Protein AF-A0A1D8GB92-F1 (afdb_monomer_lite)

Secondary structure (DSSP, 8-state):
----PPPPTHHHHHHHHHHHHHHHHHHHHHHHHHHHHHHHHHHHHHHHHHHHHHHHHHHHHHHHHHHHHHHHHHHHS-GGG--TTTHHHHHHHHHHHHHHHHHHT-----S--TT-SS--EEEEEEEE---STTSPEEEEEEEEEEETTEEEEEEEEEEEPPPS-GGGGGGS-GGGGEEEEEEP--

Structure (mmCIF, N/CA/C/O backbone):
data_AF-A0A1D8GB92-F1
#
_entry.id   AF-A0A1D8GB92-F1
#
loop_
_atom_site.group_PDB
_atom_site.id
_atom_site.type_symbol
_atom_site.label_atom_id
_atom_site.label_alt_id
_atom_site.label_comp_id
_atom_site.label_asym_id
_atom_site.label_entity_id
_atom_site.label_seq_id
_atom_site.pdbx_PDB_ins_code
_atom_site.Cartn_x
_atom_site.Cartn_y
_atom_site.Cartn_z
_atom_site.occupancy
_atom_site.B_iso_or_equiv
_atom_site.auth_seq_id
_atom_site.auth_comp_id
_atom_site.auth_asym_id
_atom_site.auth_atom_id
_atom_site.pdbx_PDB_model_num
ATOM 1 N N . MET A 1 1 ? -52.010 -6.946 82.599 1.00 50.84 1 MET A N 1
ATOM 2 C CA . MET A 1 1 ? -51.019 -7.493 81.643 1.00 50.84 1 MET A CA 1
ATOM 3 C C . MET A 1 1 ? -51.090 -6.674 80.361 1.00 50.84 1 MET A C 1
ATOM 5 O O . MET A 1 1 ? -52.147 -6.652 79.749 1.00 50.84 1 MET A O 1
ATOM 9 N N . LYS A 1 2 ? -50.033 -5.933 79.994 1.00 45.97 2 LYS A N 1
ATOM 10 C CA . LYS A 1 2 ? -49.986 -5.210 78.708 1.00 45.97 2 LYS A CA 1
ATOM 11 C C . LYS A 1 2 ? -49.603 -6.192 77.590 1.00 45.97 2 LYS A C 1
ATOM 13 O O . LYS A 1 2 ? -48.649 -6.945 77.794 1.00 45.97 2 LYS A O 1
ATOM 18 N N . PRO A 1 3 ? -50.296 -6.198 76.439 1.00 59.41 3 PRO A N 1
ATOM 19 C CA . PRO A 1 3 ? -49.904 -7.032 75.311 1.00 59.41 3 PRO A CA 1
ATOM 20 C C . PRO A 1 3 ? -48.572 -6.529 74.735 1.00 59.41 3 PRO A C 1
ATOM 22 O O . PRO A 1 3 ? -48.410 -5.337 74.475 1.00 59.41 3 PRO A O 1
ATOM 25 N N . LYS A 1 4 ? -47.603 -7.436 74.561 1.00 58.47 4 LYS A N 1
ATOM 26 C CA . LYS A 1 4 ? -46.370 -7.169 73.808 1.00 58.47 4 LYS A CA 1
ATOM 27 C C . LYS A 1 4 ? -46.736 -7.088 72.324 1.00 58.47 4 LYS A C 1
ATOM 29 O O . LYS A 1 4 ? -47.137 -8.096 71.749 1.00 58.47 4 LYS A O 1
ATOM 34 N N . SER A 1 5 ? -46.614 -5.915 71.707 1.00 59.50 5 SER A N 1
ATOM 35 C CA . SER A 1 5 ? -46.697 -5.785 70.251 1.00 59.50 5 SER A CA 1
ATOM 36 C C . SER A 1 5 ? -45.419 -6.350 69.627 1.00 59.50 5 SER A C 1
ATOM 38 O O . SER A 1 5 ? -44.316 -5.886 69.912 1.00 59.50 5 SER A O 1
ATOM 40 N N . HIS A 1 6 ? -45.550 -7.383 68.794 1.00 60.50 6 HIS A N 1
ATOM 41 C CA . HIS A 1 6 ? -44.442 -7.850 67.964 1.00 60.50 6 HIS A CA 1
ATOM 42 C C . HIS A 1 6 ? -44.191 -6.819 66.850 1.00 60.50 6 HIS A C 1
ATOM 44 O O . HIS A 1 6 ? -45.142 -6.459 66.153 1.00 60.50 6 HIS A O 1
ATOM 50 N N . PRO A 1 7 ? -42.957 -6.317 66.669 1.00 58.56 7 PRO A N 1
ATOM 51 C CA . PRO A 1 7 ? -42.655 -5.397 65.579 1.00 58.56 7 PRO A CA 1
ATOM 52 C C . PRO A 1 7 ? -42.834 -6.112 64.231 1.00 58.56 7 PRO A C 1
ATOM 54 O O . PRO A 1 7 ? -42.358 -7.229 64.036 1.00 58.56 7 PRO A O 1
ATOM 57 N N . SER A 1 8 ? -43.559 -5.486 63.303 1.00 63.69 8 SER A N 1
ATOM 58 C CA . SER A 1 8 ? -43.816 -6.028 61.967 1.00 63.69 8 SER A CA 1
ATOM 59 C C . SER A 1 8 ? -42.557 -5.955 61.093 1.00 63.69 8 SER A C 1
ATOM 61 O O . SER A 1 8 ? -42.079 -4.864 60.786 1.00 63.69 8 SER A O 1
ATOM 63 N N . ASN A 1 9 ? -42.058 -7.099 60.617 1.00 64.50 9 ASN A N 1
ATOM 64 C CA . ASN A 1 9 ? -40.837 -7.210 59.796 1.00 64.50 9 ASN A CA 1
ATOM 65 C C . ASN A 1 9 ? -40.975 -6.701 58.341 1.00 64.50 9 ASN A C 1
ATOM 67 O O . ASN A 1 9 ? -40.033 -6.806 57.556 1.00 64.50 9 ASN A O 1
ATOM 71 N N . GLN A 1 10 ? -42.127 -6.140 57.959 1.00 65.75 10 GLN A N 1
ATOM 72 C CA . GLN A 1 10 ? -42.427 -5.722 56.581 1.00 65.75 10 GLN A CA 1
ATOM 73 C C . GLN A 1 10 ? -41.467 -4.641 56.045 1.00 65.75 10 GLN A C 1
ATOM 75 O O . GLN A 1 10 ? -41.104 -4.682 54.872 1.00 65.75 10 GLN A O 1
ATOM 80 N N . GLY A 1 11 ? -40.979 -3.727 56.894 1.00 70.44 11 GLY A N 1
ATOM 81 C CA . GLY A 1 11 ? -39.998 -2.706 56.488 1.00 70.44 11 GLY A CA 1
ATOM 82 C C . GLY A 1 11 ? -38.592 -3.259 56.216 1.00 70.44 11 GLY A C 1
ATOM 83 O O . GLY A 1 11 ? -37.868 -2.725 55.379 1.00 70.44 11 GLY A O 1
ATOM 84 N N . SER A 1 12 ? -38.215 -4.362 56.874 1.00 78.50 12 SER A N 1
ATOM 85 C CA . SER A 1 12 ? -36.903 -4.998 56.692 1.00 78.50 12 SER A CA 1
ATOM 86 C C . SER A 1 12 ? -36.807 -5.727 55.349 1.00 78.50 12 SER A C 1
ATOM 88 O O . SER A 1 12 ? -35.780 -5.639 54.680 1.00 78.50 12 SER A O 1
ATOM 90 N N . VAL A 1 13 ? -37.895 -6.365 54.903 1.00 85.81 13 VAL A N 1
ATOM 91 C CA . VAL A 1 13 ? -37.958 -7.023 53.587 1.00 85.81 13 VAL A CA 1
ATOM 92 C C . VAL A 1 13 ? -37.835 -6.000 52.454 1.00 85.81 13 VAL A C 1
ATOM 94 O O . VAL A 1 13 ? -37.072 -6.216 51.516 1.00 85.81 13 VAL A O 1
ATOM 97 N N . LEU A 1 14 ? -38.517 -4.853 52.569 1.00 86.81 14 LEU A N 1
ATOM 98 C CA . LEU A 1 14 ? -38.423 -3.767 51.587 1.00 86.81 14 LEU A CA 1
ATOM 99 C C . LEU A 1 14 ? -36.986 -3.226 51.465 1.00 86.81 14 LEU A C 1
ATOM 101 O O . LEU A 1 14 ? -36.491 -3.034 50.357 1.00 86.81 14 LEU A O 1
ATOM 105 N N . ALA A 1 15 ? -36.300 -3.023 52.594 1.00 89.31 15 ALA A N 1
ATOM 106 C CA . ALA A 1 15 ? -34.921 -2.534 52.609 1.00 89.31 15 ALA A CA 1
ATOM 107 C C . ALA A 1 15 ? -33.949 -3.504 51.916 1.00 89.31 15 ALA A C 1
ATOM 109 O O . ALA A 1 15 ? -33.101 -3.075 51.137 1.00 89.31 15 ALA A O 1
ATOM 110 N N . VAL A 1 16 ? -34.102 -4.813 52.144 1.00 91.38 16 VAL A N 1
ATOM 111 C CA . VAL A 1 16 ? -33.276 -5.841 51.491 1.00 91.38 16 VAL A CA 1
ATOM 112 C C . VAL A 1 16 ? -33.484 -5.831 49.976 1.00 91.38 16 VAL A C 1
ATOM 114 O O . VAL A 1 16 ? -32.507 -5.841 49.230 1.00 91.38 16 VAL A O 1
ATOM 117 N N . VAL A 1 17 ? -34.732 -5.737 49.507 1.00 93.38 17 VAL A N 1
ATOM 118 C CA . VAL A 1 17 ? -35.036 -5.658 48.068 1.00 93.38 17 VAL A CA 1
ATOM 119 C C . VAL A 1 17 ? -34.395 -4.425 47.431 1.00 93.38 17 VAL A C 1
ATOM 121 O O . VAL A 1 17 ? -33.793 -4.539 46.367 1.00 93.38 17 VAL A O 1
ATOM 124 N N . LEU A 1 18 ? -34.459 -3.265 48.091 1.00 92.75 18 LEU A N 1
ATOM 125 C CA . LEU A 1 18 ? -33.834 -2.035 47.595 1.00 92.75 18 LEU A CA 1
ATOM 126 C C . LEU A 1 18 ? -32.308 -2.150 47.505 1.00 92.75 18 LEU A C 1
ATOM 128 O O . LEU A 1 18 ? -31.723 -1.703 46.521 1.00 92.75 18 LEU A O 1
ATOM 132 N N . ILE A 1 19 ? -31.667 -2.790 48.487 1.00 94.31 19 ILE A N 1
ATOM 133 C CA . ILE A 1 19 ? -30.219 -3.039 48.466 1.00 94.31 19 ILE A CA 1
ATOM 134 C C . ILE A 1 19 ? -29.852 -3.961 47.299 1.00 94.31 19 ILE A C 1
ATOM 136 O O . ILE A 1 19 ? -28.944 -3.645 46.532 1.00 94.31 19 ILE A O 1
ATOM 140 N N . PHE A 1 20 ? -30.581 -5.064 47.109 1.00 95.19 20 PHE A N 1
ATOM 141 C CA . PHE A 1 20 ? -30.357 -5.955 45.967 1.00 95.19 20 PHE A CA 1
ATOM 142 C C . PHE A 1 20 ? -30.570 -5.244 44.633 1.00 95.19 20 PHE A C 1
ATOM 144 O O . PHE A 1 20 ? -29.779 -5.430 43.711 1.00 95.19 20 PHE A O 1
ATOM 151 N N . PHE A 1 21 ? -31.595 -4.399 44.532 1.00 95.25 21 PHE A N 1
ATOM 152 C CA . PHE A 1 21 ? -31.861 -3.632 43.322 1.00 95.25 21 PHE A CA 1
ATOM 153 C C . PHE A 1 21 ? -30.744 -2.625 43.029 1.00 95.25 21 PHE A C 1
ATOM 155 O O . PHE A 1 21 ? -30.332 -2.491 41.878 1.00 95.25 21 PHE A O 1
ATOM 162 N N . ALA A 1 22 ? -30.204 -1.963 44.055 1.00 94.25 22 ALA A N 1
ATOM 163 C CA . ALA A 1 22 ? -29.068 -1.055 43.915 1.00 94.25 22 ALA A CA 1
ATOM 164 C C . ALA A 1 22 ? -27.805 -1.788 43.432 1.00 94.25 22 ALA A C 1
ATOM 166 O O . ALA A 1 22 ? -27.121 -1.304 42.527 1.00 94.25 22 ALA A O 1
ATOM 167 N N . ILE A 1 23 ? -27.531 -2.978 43.979 1.00 95.31 23 ILE A N 1
ATOM 168 C CA . ILE A 1 23 ? -26.405 -3.829 43.561 1.00 95.31 23 ILE A CA 1
ATOM 169 C C . ILE A 1 23 ? -26.594 -4.302 42.112 1.00 95.31 23 ILE A C 1
ATOM 171 O O . ILE A 1 23 ? -25.686 -4.178 41.297 1.00 95.31 23 ILE A O 1
ATOM 175 N N . LEU A 1 24 ? -27.782 -4.799 41.759 1.00 95.81 24 LEU A N 1
ATOM 176 C CA . LEU A 1 24 ? -28.087 -5.246 40.395 1.00 95.81 24 LEU A CA 1
ATOM 177 C C . LEU A 1 24 ? -28.017 -4.097 39.386 1.00 95.81 24 LEU A C 1
ATOM 179 O O . LEU A 1 24 ? -27.504 -4.285 38.288 1.00 95.81 24 LEU A O 1
ATOM 183 N N . SER A 1 25 ? -28.487 -2.905 39.759 1.00 95.38 25 SER A N 1
ATOM 184 C CA . SER A 1 25 ? -28.452 -1.723 38.892 1.00 95.38 25 SER A CA 1
ATOM 185 C C . SER A 1 25 ? -27.023 -1.255 38.627 1.00 95.38 25 SER A C 1
ATOM 187 O O . SER A 1 25 ? -26.671 -0.979 37.484 1.00 95.38 25 SER A O 1
ATOM 189 N N . THR A 1 26 ? -26.178 -1.209 39.662 1.00 94.94 26 THR A N 1
ATOM 190 C CA . THR A 1 26 ? -24.758 -0.848 39.502 1.00 94.94 26 THR A CA 1
ATOM 191 C C . THR A 1 26 ? -23.993 -1.898 38.702 1.00 94.94 26 THR A C 1
ATOM 193 O O . THR A 1 26 ? -23.206 -1.540 37.828 1.00 94.94 26 THR A O 1
ATOM 196 N N . LEU A 1 27 ? -24.270 -3.186 38.921 1.00 95.19 27 LEU A N 1
ATOM 197 C CA . LEU A 1 27 ? -23.657 -4.267 38.148 1.00 95.19 27 LEU A CA 1
ATOM 198 C C . LEU A 1 27 ? -24.115 -4.258 36.680 1.00 95.19 27 LEU A C 1
ATOM 200 O O . LEU A 1 27 ? -23.300 -4.437 35.776 1.00 95.19 27 LEU A O 1
ATOM 204 N N . GLY A 1 28 ? -25.401 -3.999 36.432 1.00 96.00 28 GLY A N 1
ATOM 205 C CA . GLY A 1 28 ? -25.956 -3.851 35.089 1.00 96.00 28 GLY A CA 1
ATOM 206 C C . GLY A 1 28 ? -25.339 -2.675 34.334 1.00 96.00 28 GLY A C 1
ATOM 207 O O . GLY A 1 28 ? -24.942 -2.834 33.181 1.00 96.00 28 GLY A O 1
ATOM 208 N N . ALA A 1 29 ? -25.183 -1.526 34.997 1.00 95.25 29 ALA A N 1
ATOM 209 C CA . ALA A 1 29 ? -24.499 -0.367 34.428 1.00 95.25 29 ALA A CA 1
ATOM 210 C C . ALA A 1 29 ? -23.033 -0.683 34.088 1.00 95.25 29 ALA A C 1
ATOM 212 O O . ALA A 1 29 ? -22.602 -0.433 32.967 1.00 95.25 29 ALA A O 1
ATOM 213 N N . ALA A 1 30 ? -22.298 -1.333 34.997 1.00 95.25 30 ALA A N 1
ATOM 214 C CA . ALA A 1 30 ? -20.905 -1.712 34.759 1.00 95.25 30 ALA A CA 1
ATOM 215 C C . ALA A 1 30 ? -20.739 -2.672 33.563 1.00 95.25 30 ALA A C 1
ATOM 217 O O . ALA A 1 30 ? -19.799 -2.538 32.777 1.00 95.25 30 ALA A O 1
ATOM 218 N N . LEU A 1 31 ? -21.658 -3.630 33.391 1.00 96.25 31 LEU A N 1
ATOM 219 C CA . LEU A 1 31 ? -21.652 -4.542 32.242 1.00 96.25 31 LEU A CA 1
ATOM 220 C C . LEU A 1 31 ? -21.957 -3.819 30.925 1.00 96.25 31 LEU A C 1
ATOM 222 O O . LEU A 1 31 ? -21.314 -4.099 29.909 1.00 96.25 31 LEU A O 1
ATOM 226 N N . LEU A 1 32 ? -22.910 -2.884 30.933 1.00 95.38 32 LEU A N 1
ATOM 227 C CA . LEU A 1 32 ? -23.218 -2.054 29.768 1.00 95.38 32 LEU A CA 1
ATOM 228 C C . LEU A 1 32 ? -22.022 -1.179 29.382 1.00 95.38 32 LEU A C 1
ATOM 230 O O . LEU A 1 32 ? -21.657 -1.136 28.205 1.00 95.38 32 LEU A O 1
ATOM 234 N N . ASP A 1 33 ? -21.363 -0.561 30.361 1.00 94.50 33 ASP A N 1
ATOM 235 C CA . ASP A 1 33 ? -20.168 0.252 30.137 1.00 94.50 33 ASP A CA 1
ATOM 236 C C . ASP A 1 33 ? -19.049 -0.578 29.499 1.00 94.50 33 ASP A C 1
ATOM 238 O O . ASP A 1 33 ? -18.543 -0.215 28.435 1.00 94.50 33 ASP A O 1
ATOM 242 N N . LEU A 1 34 ? -18.728 -1.748 30.061 1.00 93.94 34 LEU A N 1
ATOM 243 C CA . LEU A 1 34 ? -17.740 -2.669 29.484 1.00 93.94 34 LEU A CA 1
ATOM 244 C C . LEU A 1 34 ? -18.100 -3.090 28.055 1.00 93.94 34 LEU A C 1
ATOM 246 O O . LEU A 1 34 ? -17.235 -3.116 27.175 1.00 93.94 34 LEU A O 1
ATOM 250 N N . SER A 1 35 ? -19.376 -3.388 27.803 1.00 94.44 35 SER A N 1
ATOM 251 C CA . SER A 1 35 ? -19.857 -3.752 26.469 1.00 94.44 35 SER A CA 1
ATOM 252 C C . SER A 1 35 ? -19.669 -2.608 25.469 1.00 94.44 35 SER A C 1
ATOM 254 O O . SER A 1 35 ? -19.189 -2.830 24.355 1.00 94.44 35 SER A O 1
ATOM 256 N N . THR A 1 36 ? -19.995 -1.373 25.859 1.00 94.75 36 THR A N 1
ATOM 257 C CA . THR A 1 36 ? -19.851 -0.201 24.981 1.00 94.75 36 THR A CA 1
ATOM 258 C C . THR A 1 36 ? -18.385 0.125 24.696 1.00 94.75 36 THR A C 1
ATOM 260 O O . THR A 1 36 ? -18.046 0.445 23.556 1.00 94.75 36 THR A O 1
ATOM 263 N N . ILE A 1 37 ? -17.501 -0.012 25.689 1.00 94.62 37 ILE A N 1
ATOM 264 C CA . ILE A 1 37 ? -16.053 0.169 25.523 1.00 94.62 37 ILE A CA 1
ATOM 265 C C . ILE A 1 37 ? -15.504 -0.875 24.550 1.00 94.62 37 ILE A C 1
ATOM 267 O O . ILE A 1 37 ? -14.822 -0.517 23.590 1.00 94.62 37 ILE A O 1
ATOM 271 N N . ASN A 1 38 ? -15.845 -2.151 24.744 1.00 93.75 38 ASN A N 1
ATOM 272 C CA . ASN A 1 38 ? -15.405 -3.231 23.864 1.00 93.75 38 ASN A CA 1
ATOM 273 C C . ASN A 1 38 ? -15.891 -3.021 22.420 1.00 93.75 38 ASN A C 1
ATOM 275 O O . ASN A 1 38 ? -15.130 -3.189 21.469 1.00 93.75 38 ASN A O 1
ATOM 279 N N . TYR A 1 39 ? -17.146 -2.599 22.246 1.00 94.50 39 TYR A N 1
ATOM 280 C CA . TYR A 1 39 ? -17.688 -2.260 20.932 1.00 94.50 39 TYR A CA 1
ATOM 281 C C . TYR A 1 39 ? -16.904 -1.120 20.263 1.00 94.50 39 TYR A C 1
ATOM 283 O O . TYR A 1 39 ? -16.470 -1.260 19.119 1.00 94.50 39 TYR A O 1
ATOM 291 N N . LYS A 1 40 ? -16.651 -0.022 20.987 1.00 89.88 40 LYS A N 1
ATOM 292 C CA . LYS A 1 40 ? -15.861 1.111 20.479 1.00 89.88 40 LYS A CA 1
ATOM 293 C C . LYS A 1 40 ? -14.437 0.696 20.105 1.00 89.88 40 LYS A C 1
ATOM 295 O O . LYS A 1 40 ? -13.958 1.086 19.046 1.00 89.88 40 LYS A O 1
ATOM 300 N N . MET A 1 41 ? -13.779 -0.126 20.924 1.00 89.56 41 MET A N 1
ATOM 301 C CA . MET A 1 41 ? -12.437 -0.640 20.626 1.00 89.56 41 MET A CA 1
ATOM 302 C C . MET A 1 41 ? -12.413 -1.483 19.347 1.00 89.56 41 MET A C 1
ATOM 304 O O . MET A 1 41 ? -11.523 -1.309 18.514 1.00 89.56 41 MET A O 1
ATOM 308 N N . LYS A 1 42 ? -13.406 -2.358 19.149 1.00 91.75 42 LYS A N 1
ATOM 309 C CA . LYS A 1 42 ? -13.531 -3.141 17.910 1.00 91.75 42 LYS A CA 1
ATOM 310 C C . LYS A 1 42 ? -13.707 -2.247 16.688 1.00 91.75 42 LYS A C 1
ATOM 312 O O . LYS A 1 42 ? -13.061 -2.488 15.674 1.00 91.75 42 LYS A O 1
ATOM 317 N N . LEU A 1 43 ? -14.532 -1.211 16.801 1.00 89.44 43 LEU A N 1
ATOM 318 C CA . LEU A 1 43 ? -14.788 -0.265 15.718 1.00 89.44 43 LEU A CA 1
ATOM 319 C C . LEU A 1 43 ? -13.524 0.528 15.342 1.00 89.44 43 LEU A C 1
ATOM 321 O O . LEU A 1 43 ? -13.164 0.588 14.170 1.00 89.44 43 LEU A O 1
ATOM 325 N N . VAL A 1 44 ? -12.777 1.034 16.329 1.00 86.62 44 VAL A N 1
ATOM 326 C CA . VAL A 1 44 ? -11.480 1.700 16.095 1.00 86.62 44 VAL A CA 1
ATOM 327 C C . VAL A 1 44 ? -10.469 0.753 15.440 1.00 86.62 44 VAL A C 1
ATOM 329 O O . VAL A 1 44 ? -9.761 1.153 14.515 1.00 86.62 44 VAL A O 1
ATOM 332 N N . SER A 1 45 ? -10.420 -0.509 15.878 1.00 86.50 45 SER A N 1
ATOM 333 C CA . SER A 1 45 ? -9.553 -1.526 15.272 1.00 86.50 45 SER A CA 1
ATOM 334 C C . SER A 1 45 ? -9.933 -1.812 13.818 1.00 86.50 45 SER A C 1
ATOM 336 O O . SER A 1 45 ? -9.053 -1.920 12.966 1.00 86.50 45 SER A O 1
ATOM 338 N N . GLN A 1 46 ? -11.229 -1.896 13.508 1.00 88.06 46 GLN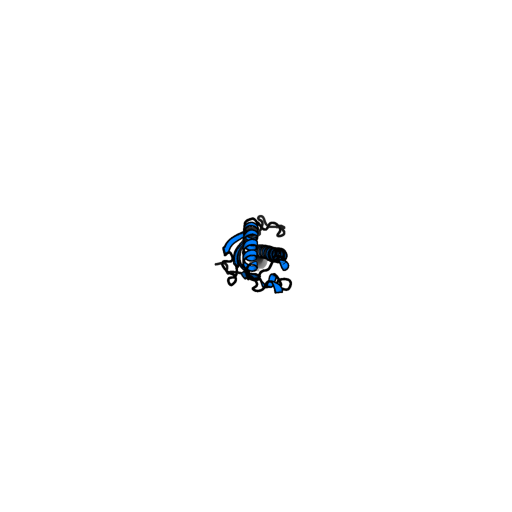 A N 1
ATOM 339 C CA . GLN A 1 46 ? -11.700 -2.042 12.131 1.00 88.06 46 GLN A CA 1
ATOM 340 C C . GLN A 1 46 ? -11.306 -0.837 11.274 1.00 88.06 46 GLN A C 1
ATOM 342 O O . GLN A 1 46 ? -10.816 -1.025 10.166 1.00 88.06 46 GLN A O 1
ATOM 347 N N . HIS A 1 47 ? -11.455 0.387 11.785 1.00 86.81 47 HIS A N 1
ATOM 348 C CA . HIS A 1 47 ? -11.051 1.592 11.058 1.00 86.81 47 HIS A CA 1
ATOM 349 C C . HIS A 1 47 ? -9.549 1.627 10.753 1.00 86.81 47 HIS A C 1
ATOM 351 O O . HIS A 1 47 ? -9.180 1.934 9.624 1.00 86.81 47 HIS A O 1
ATOM 357 N N . HIS A 1 48 ? -8.697 1.226 11.702 1.00 85.12 48 HIS A N 1
ATOM 358 C CA . HIS A 1 48 ? -7.257 1.068 11.454 1.00 85.12 48 HIS A CA 1
ATOM 359 C C . HIS A 1 48 ? -6.963 0.057 10.348 1.00 85.12 48 HIS A C 1
ATOM 361 O O . HIS A 1 48 ? -6.163 0.341 9.465 1.00 85.12 48 HIS A O 1
ATOM 367 N N . LYS A 1 49 ? -7.628 -1.105 10.366 1.00 87.00 49 LYS A N 1
ATOM 368 C CA . LYS A 1 49 ? -7.453 -2.120 9.317 1.00 87.00 49 LYS A CA 1
ATOM 369 C C . LYS A 1 49 ? -7.865 -1.598 7.945 1.00 87.00 49 LYS A C 1
ATOM 371 O O . LYS A 1 49 ? -7.170 -1.846 6.974 1.00 87.00 49 LYS A O 1
ATOM 376 N N . HIS A 1 50 ? -8.970 -0.861 7.864 1.00 85.12 50 HIS A N 1
ATOM 377 C CA . HIS A 1 50 ? -9.402 -0.265 6.602 1.00 85.12 50 HIS A CA 1
ATOM 378 C C . HIS A 1 50 ? -8.413 0.780 6.084 1.00 85.12 50 HIS A C 1
ATOM 380 O O . HIS A 1 50 ? -8.055 0.718 4.914 1.00 85.12 50 HIS A O 1
ATOM 386 N N . ALA A 1 51 ? -7.934 1.691 6.938 1.00 82.50 51 ALA A N 1
ATOM 387 C CA . ALA A 1 51 ? -6.911 2.659 6.543 1.00 82.50 51 ALA A CA 1
ATOM 388 C C . ALA A 1 51 ? -5.618 1.959 6.081 1.00 82.50 51 ALA A C 1
ATOM 390 O O . ALA A 1 51 ? -5.068 2.320 5.047 1.00 82.50 51 ALA A O 1
ATOM 391 N N . PHE A 1 52 ? -5.190 0.906 6.788 1.00 86.19 52 PHE A N 1
ATOM 392 C CA . PHE A 1 52 ? -4.061 0.061 6.389 1.00 86.19 52 PHE A CA 1
ATOM 393 C C . PHE A 1 52 ? -4.260 -0.543 4.990 1.00 86.19 52 PHE A C 1
ATOM 395 O O . PHE A 1 52 ? -3.405 -0.359 4.129 1.00 86.19 52 PHE A O 1
ATOM 402 N N . TYR A 1 53 ? -5.397 -1.203 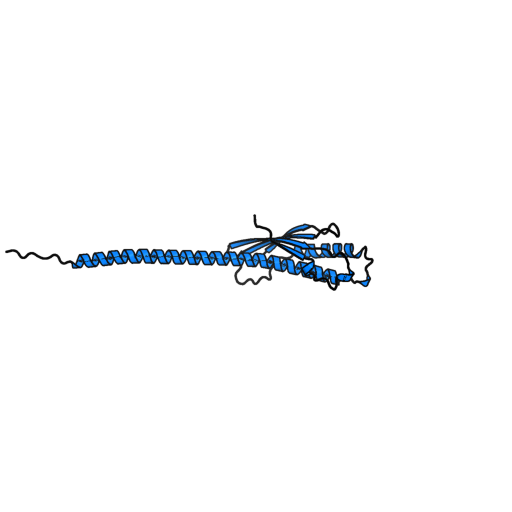4.738 1.00 86.19 53 TYR A N 1
ATOM 403 C CA . TYR A 1 53 ? -5.663 -1.839 3.443 1.00 86.19 53 TYR A CA 1
ATOM 404 C C . TYR A 1 53 ? -5.780 -0.831 2.302 1.00 86.19 53 TYR A C 1
ATOM 406 O O . TYR A 1 53 ? -5.364 -1.124 1.189 1.00 86.19 53 TYR A O 1
ATOM 414 N N . LEU A 1 54 ? -6.315 0.364 2.562 1.00 84.00 54 LEU A N 1
ATOM 415 C CA . LEU A 1 54 ? -6.348 1.434 1.564 1.00 84.00 54 LEU A CA 1
ATOM 416 C C . LEU A 1 54 ? -4.940 1.927 1.219 1.00 84.00 54 LEU A C 1
ATOM 418 O O . LEU A 1 54 ? -4.644 2.143 0.046 1.00 84.00 54 LEU A O 1
ATOM 422 N N . ALA A 1 55 ? -4.073 2.088 2.222 1.00 83.81 55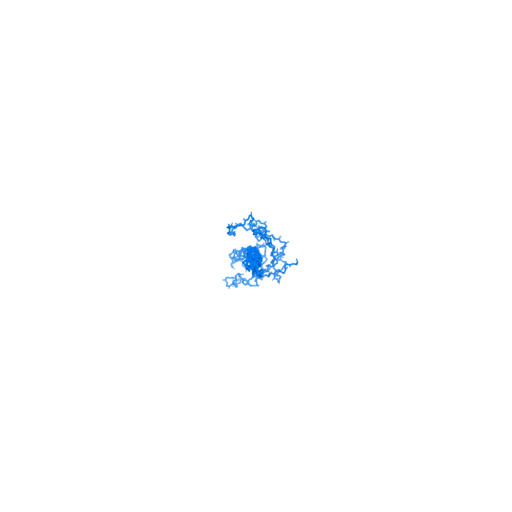 ALA A N 1
ATOM 423 C CA . ALA A 1 55 ? -2.693 2.498 1.994 1.00 83.81 55 ALA A CA 1
ATOM 424 C C . ALA A 1 55 ? -1.907 1.422 1.222 1.00 83.81 55 ALA A C 1
ATOM 426 O O . ALA A 1 55 ? -1.169 1.756 0.295 1.00 83.81 55 ALA A O 1
ATOM 427 N N . GLU A 1 56 ? -2.105 0.146 1.564 1.00 84.31 56 GLU A N 1
ATOM 428 C CA . GLU A 1 56 ? -1.504 -1.006 0.881 1.00 84.31 56 GLU A CA 1
ATOM 429 C C . GLU A 1 56 ? -1.980 -1.120 -0.571 1.00 84.31 56 GLU A C 1
ATOM 431 O O . GLU A 1 56 ? -1.151 -1.171 -1.476 1.00 84.31 56 GLU A O 1
ATOM 436 N N . ALA A 1 57 ? -3.291 -1.050 -0.808 1.00 85.25 57 ALA A N 1
ATOM 437 C CA . ALA A 1 57 ? -3.865 -1.139 -2.147 1.00 85.25 57 ALA A CA 1
ATOM 438 C C . ALA A 1 57 ? -3.355 -0.028 -3.078 1.00 85.25 57 ALA A C 1
ATOM 440 O O . ALA A 1 57 ? -3.135 -0.264 -4.261 1.00 85.25 57 ALA A O 1
ATOM 441 N N . ALA A 1 58 ? -3.106 1.175 -2.554 1.00 83.12 58 ALA A N 1
ATOM 442 C CA . ALA A 1 58 ? -2.550 2.260 -3.357 1.00 83.12 58 ALA A CA 1
ATOM 443 C C . ALA A 1 58 ? -1.091 1.990 -3.775 1.00 83.12 58 ALA A C 1
ATOM 445 O O . ALA A 1 58 ? -0.686 2.326 -4.887 1.00 83.12 58 ALA A O 1
ATOM 446 N N . ILE A 1 59 ? -0.305 1.330 -2.917 1.00 85.44 59 ILE A N 1
ATOM 447 C CA . ILE A 1 59 ? 1.041 0.859 -3.274 1.00 85.44 59 ILE A CA 1
ATOM 448 C C . ILE A 1 59 ? 0.963 -0.277 -4.303 1.00 85.44 59 ILE A C 1
ATOM 450 O O . ILE A 1 59 ? 1.764 -0.299 -5.237 1.00 85.44 59 ILE A O 1
ATOM 454 N N . GLU A 1 60 ? 0.016 -1.205 -4.158 1.00 86.62 60 GLU A N 1
ATOM 455 C CA . GLU A 1 60 ? -0.203 -2.283 -5.131 1.00 86.62 60 GLU A CA 1
ATOM 456 C C . GLU A 1 60 ? -0.613 -1.740 -6.507 1.00 86.62 60 GLU A C 1
ATOM 458 O O . GLU A 1 60 ? -0.118 -2.210 -7.530 1.00 86.62 60 GLU A O 1
ATOM 463 N N . GLU A 1 61 ? -1.459 -0.710 -6.552 1.00 82.94 61 GLU A N 1
ATOM 464 C CA . GLU A 1 61 ? -1.838 -0.043 -7.799 1.00 82.94 61 GLU A CA 1
ATOM 465 C C . GLU A 1 61 ? -0.625 0.646 -8.444 1.00 82.94 61 GLU A C 1
ATOM 467 O O . GLU A 1 61 ? -0.386 0.489 -9.642 1.00 82.94 61 GLU A O 1
ATOM 472 N N . ALA A 1 62 ? 0.209 1.323 -7.646 1.00 83.62 62 ALA A N 1
ATOM 473 C CA . ALA A 1 62 ? 1.470 1.890 -8.124 1.00 83.62 62 ALA A CA 1
ATOM 474 C C . ALA A 1 62 ? 2.406 0.828 -8.707 1.00 83.62 62 ALA A C 1
ATOM 476 O O . ALA A 1 62 ? 3.005 1.025 -9.767 1.00 83.62 62 ALA A O 1
ATOM 477 N N . TYR A 1 63 ? 2.506 -0.314 -8.032 1.00 85.94 63 TYR A N 1
ATOM 478 C CA . TYR A 1 63 ? 3.274 -1.458 -8.498 1.00 85.94 63 TYR A CA 1
ATOM 479 C C . TYR A 1 63 ? 2.733 -2.004 -9.828 1.00 85.94 63 TYR A C 1
ATOM 481 O O . TYR A 1 63 ? 3.515 -2.226 -10.752 1.00 85.94 63 TYR A O 1
ATOM 489 N N . ALA A 1 64 ? 1.414 -2.160 -9.964 1.00 85.69 64 ALA A N 1
ATOM 490 C CA . ALA A 1 64 ? 0.785 -2.634 -11.195 1.00 85.69 64 ALA A CA 1
ATOM 491 C C . ALA A 1 64 ? 1.043 -1.690 -12.381 1.00 85.69 64 ALA A C 1
ATOM 493 O O . ALA A 1 64 ? 1.310 -2.147 -13.493 1.00 85.69 64 ALA A O 1
ATOM 494 N N . LEU A 1 65 ? 1.024 -0.376 -12.148 1.00 84.81 65 LEU A N 1
ATOM 495 C CA . LEU A 1 65 ? 1.342 0.608 -13.183 1.00 84.81 65 LEU A CA 1
ATOM 496 C C . LEU A 1 65 ? 2.806 0.542 -13.622 1.00 84.81 65 LEU A C 1
ATOM 498 O O . LEU A 1 65 ? 3.084 0.576 -14.820 1.00 84.81 65 LEU A O 1
ATOM 502 N N . ILE A 1 66 ? 3.734 0.404 -12.672 1.00 85.12 66 ILE A N 1
ATOM 503 C CA . ILE A 1 66 ? 5.158 0.201 -12.972 1.00 85.12 66 ILE A CA 1
ATOM 504 C C . ILE A 1 66 ? 5.347 -1.076 -13.798 1.00 85.12 66 ILE A C 1
ATOM 506 O O . ILE A 1 66 ? 6.090 -1.068 -14.779 1.00 85.12 66 ILE A O 1
ATOM 510 N N . ALA A 1 67 ? 4.664 -2.161 -13.426 1.00 85.56 67 ALA A N 1
ATOM 511 C CA . ALA A 1 67 ? 4.739 -3.432 -14.138 1.00 85.56 67 ALA A CA 1
ATOM 512 C C . ALA A 1 67 ? 4.229 -3.328 -15.576 1.00 85.56 67 ALA A C 1
ATOM 514 O O . ALA A 1 67 ? 4.904 -3.781 -16.502 1.00 85.56 67 ALA A O 1
ATOM 515 N N . ASN A 1 68 ? 3.090 -2.664 -15.766 1.00 86.88 68 ASN A N 1
ATOM 516 C CA . ASN A 1 68 ? 2.539 -2.406 -17.088 1.00 86.88 68 ASN A CA 1
ATOM 517 C C . ASN A 1 68 ? 3.496 -1.558 -17.941 1.00 86.88 68 ASN A C 1
ATOM 519 O O . ASN A 1 68 ? 3.717 -1.872 -19.104 1.00 86.88 68 ASN A O 1
ATOM 523 N N . GLU A 1 69 ? 4.125 -0.524 -17.375 1.00 85.50 69 GLU A N 1
ATOM 524 C CA . GLU A 1 69 ? 5.062 0.319 -18.132 1.00 85.50 69 GLU A CA 1
ATOM 525 C C . GLU A 1 69 ? 6.343 -0.427 -18.539 1.00 85.50 69 GLU A C 1
ATOM 527 O O . GLU A 1 69 ? 6.904 -0.213 -19.617 1.00 85.50 69 GLU A O 1
ATOM 532 N N . ILE A 1 70 ? 6.808 -1.348 -17.696 1.00 83.56 70 ILE A N 1
ATOM 533 C CA . ILE A 1 70 ? 7.913 -2.248 -18.034 1.00 83.56 70 ILE A CA 1
ATOM 534 C C . ILE A 1 70 ? 7.522 -3.142 -19.214 1.00 83.56 70 ILE A C 1
ATOM 536 O O . ILE A 1 70 ? 8.281 -3.249 -20.180 1.00 83.56 70 ILE A O 1
ATOM 540 N N . GLU A 1 71 ? 6.333 -3.742 -19.171 1.00 82.69 71 GLU A N 1
ATOM 541 C CA . GLU A 1 71 ? 5.807 -4.594 -20.239 1.00 82.69 71 GLU A CA 1
ATOM 542 C C . GLU A 1 71 ? 5.633 -3.826 -21.562 1.00 82.69 71 GLU A C 1
ATOM 544 O O . GLU A 1 71 ? 6.091 -4.283 -22.615 1.00 82.69 71 GLU A O 1
ATOM 549 N N . THR A 1 72 ? 5.056 -2.622 -21.534 1.00 83.38 72 THR A N 1
ATOM 550 C CA . THR A 1 72 ? 4.893 -1.793 -22.740 1.00 83.38 72 THR A CA 1
ATOM 551 C C . THR A 1 72 ? 6.243 -1.392 -23.334 1.00 83.38 72 THR A C 1
ATOM 553 O O . THR A 1 72 ? 6.434 -1.484 -24.552 1.00 83.38 72 THR A O 1
ATOM 556 N N . THR A 1 73 ? 7.210 -1.010 -22.494 1.00 79.38 73 THR A N 1
ATOM 557 C CA . THR A 1 73 ? 8.567 -0.649 -22.931 1.00 79.38 73 THR A CA 1
ATOM 558 C C . THR A 1 73 ? 9.292 -1.850 -23.541 1.00 79.38 73 THR A C 1
ATOM 560 O O . THR A 1 73 ? 9.978 -1.704 -24.556 1.00 79.38 73 THR A O 1
ATOM 563 N N . LEU A 1 74 ? 9.110 -3.044 -22.969 1.00 76.88 74 LEU A N 1
ATOM 564 C CA . LEU A 1 74 ? 9.643 -4.303 -23.498 1.00 76.88 74 LEU A CA 1
ATOM 565 C C . LEU A 1 74 ? 9.108 -4.597 -24.904 1.00 76.88 74 LEU A C 1
ATOM 567 O O . LEU A 1 74 ? 9.886 -4.919 -25.801 1.00 76.88 74 LEU A O 1
ATOM 571 N N . HIS A 1 75 ? 7.802 -4.443 -25.120 1.00 76.00 75 HIS A N 1
ATOM 572 C CA . HIS A 1 75 ? 7.187 -4.674 -26.429 1.00 76.00 75 HIS A CA 1
ATOM 573 C C . HIS A 1 75 ? 7.526 -3.598 -27.470 1.00 76.00 75 HIS A C 1
ATOM 575 O O . HIS A 1 75 ? 7.548 -3.891 -28.666 1.00 76.00 75 HIS A O 1
ATOM 581 N N . ALA A 1 76 ? 7.816 -2.366 -27.043 1.00 73.62 76 ALA A N 1
ATOM 582 C CA . ALA A 1 76 ? 8.147 -1.254 -27.934 1.00 73.62 76 ALA A CA 1
ATOM 583 C C . ALA A 1 76 ? 9.566 -1.324 -28.535 1.00 73.62 76 ALA A C 1
ATOM 585 O O . ALA A 1 76 ? 9.881 -0.559 -29.451 1.00 73.62 76 ALA A O 1
ATOM 586 N N . ILE A 1 77 ? 10.443 -2.194 -28.025 1.00 68.19 77 ILE A N 1
ATOM 587 C CA . ILE A 1 77 ? 11.795 -2.407 -28.556 1.00 68.19 77 ILE A CA 1
ATOM 588 C C . ILE A 1 77 ? 11.775 -3.683 -29.403 1.00 68.19 77 ILE A C 1
ATOM 590 O O . ILE A 1 77 ? 11.858 -4.794 -28.887 1.00 68.19 77 ILE A O 1
ATOM 594 N N . SER A 1 78 ? 11.634 -3.535 -30.721 1.00 58.78 78 SER A N 1
ATOM 595 C CA . SER A 1 78 ? 11.612 -4.67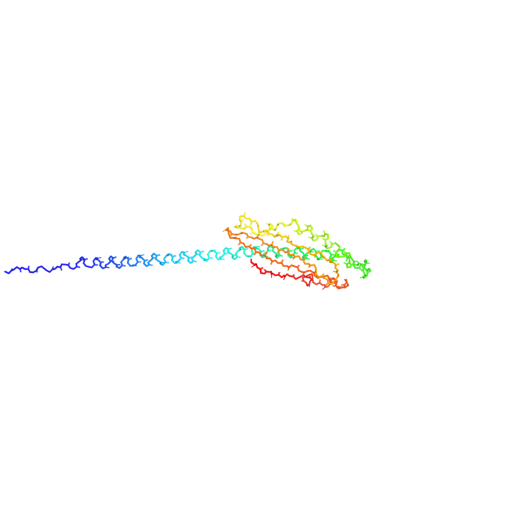0 -31.648 1.00 58.78 78 SER A CA 1
ATOM 596 C C . SER A 1 78 ? 12.945 -5.427 -31.658 1.00 58.78 78 SER A C 1
ATOM 598 O O . SER A 1 78 ? 14.015 -4.821 -31.739 1.00 58.78 78 SER A O 1
ATOM 600 N N . VAL A 1 79 ? 12.868 -6.763 -31.654 1.00 58.62 79 VAL A N 1
ATOM 601 C CA . VAL A 1 79 ? 14.006 -7.709 -31.663 1.00 58.62 79 VAL A CA 1
ATOM 602 C C . VAL A 1 79 ? 14.962 -7.482 -32.849 1.00 58.62 79 VAL A C 1
ATOM 604 O O . VAL A 1 79 ? 16.149 -7.795 -32.758 1.00 58.62 79 VAL A O 1
ATOM 607 N N . ASP A 1 80 ? 14.469 -6.872 -33.928 1.00 54.78 80 ASP A N 1
ATOM 608 C CA . ASP A 1 80 ? 15.188 -6.685 -35.191 1.00 54.78 80 ASP A CA 1
ATOM 609 C C . ASP A 1 80 ? 16.211 -5.526 -35.176 1.00 54.78 80 ASP A C 1
ATOM 611 O O . ASP A 1 80 ? 17.076 -5.460 -36.048 1.00 54.78 80 ASP A O 1
ATOM 615 N N . GLU A 1 81 ? 16.174 -4.637 -34.173 1.00 54.22 81 GLU A N 1
ATOM 616 C CA . GLU A 1 81 ? 17.073 -3.467 -34.057 1.00 54.22 81 GLU A CA 1
ATOM 617 C C . GLU A 1 81 ? 18.316 -3.711 -33.175 1.00 54.22 81 GLU A C 1
ATOM 619 O O . GLU A 1 81 ? 19.127 -2.812 -32.926 1.00 54.22 81 GLU A O 1
ATOM 624 N N . ILE A 1 82 ? 18.504 -4.936 -32.681 1.00 53.78 82 ILE A N 1
ATOM 625 C CA . ILE A 1 82 ? 19.411 -5.185 -31.562 1.00 53.78 82 ILE A CA 1
ATOM 626 C C . ILE A 1 82 ? 20.821 -5.561 -32.033 1.00 53.78 82 ILE A C 1
ATOM 628 O O . ILE A 1 82 ? 21.202 -6.728 -32.122 1.00 53.78 82 ILE A O 1
ATOM 632 N N . ASN A 1 83 ? 21.677 -4.547 -32.170 1.00 57.16 83 ASN A N 1
ATOM 633 C CA . ASN A 1 83 ? 23.068 -4.730 -31.764 1.00 57.16 83 ASN A CA 1
ATOM 634 C C . ASN A 1 83 ? 23.072 -4.931 -30.238 1.00 57.16 83 ASN A C 1
ATOM 636 O O . ASN A 1 83 ? 22.729 -4.021 -29.482 1.00 57.16 83 ASN A O 1
ATOM 640 N N . ASN A 1 84 ? 23.467 -6.125 -29.778 1.00 61.69 84 ASN A N 1
ATOM 641 C CA . ASN A 1 84 ? 23.406 -6.596 -28.378 1.00 61.69 84 ASN A CA 1
ATOM 642 C C . ASN A 1 84 ? 24.059 -5.642 -27.341 1.00 61.69 84 ASN A C 1
ATOM 644 O O . ASN A 1 84 ? 23.834 -5.756 -26.141 1.00 61.69 84 ASN A O 1
ATOM 648 N N . VAL A 1 85 ? 24.844 -4.666 -27.802 1.00 64.38 85 VAL A N 1
ATOM 649 C CA . VAL A 1 85 ? 25.540 -3.678 -26.969 1.00 64.38 85 VAL A CA 1
ATOM 650 C C . VAL A 1 85 ? 24.694 -2.425 -26.672 1.00 64.38 85 VAL A C 1
ATOM 652 O O . VAL A 1 85 ? 24.882 -1.824 -25.621 1.00 64.38 85 VAL A O 1
ATOM 655 N N . GLN A 1 86 ? 23.757 -2.020 -27.543 1.00 73.06 86 GLN A N 1
ATOM 656 C CA . GLN A 1 86 ? 23.054 -0.724 -27.418 1.00 73.06 86 GLN A CA 1
ATOM 657 C C . GLN A 1 86 ? 21.609 -0.818 -26.910 1.00 73.06 86 GLN A C 1
ATOM 659 O O . GLN A 1 86 ? 21.123 0.137 -26.303 1.00 73.06 86 GLN A O 1
ATOM 664 N N . TRP A 1 87 ? 20.942 -1.962 -27.080 1.00 73.94 87 TRP A N 1
ATOM 665 C CA . TRP A 1 87 ? 19.531 -2.117 -26.703 1.00 73.94 87 TRP A CA 1
ATOM 666 C C . TRP A 1 87 ? 19.271 -1.865 -25.210 1.00 73.94 87 TRP A C 1
ATOM 668 O O . TRP A 1 87 ? 18.280 -1.231 -24.866 1.00 73.94 87 TRP A O 1
ATOM 678 N N . LYS A 1 88 ? 20.177 -2.298 -24.315 1.00 73.44 88 LYS A N 1
ATOM 679 C CA . LYS A 1 88 ? 20.030 -2.087 -22.863 1.00 73.44 88 LYS A CA 1
ATOM 680 C C . LYS A 1 88 ? 20.005 -0.612 -22.515 1.00 73.44 88 LYS A C 1
ATOM 682 O O . LYS A 1 88 ? 19.201 -0.187 -21.696 1.00 73.44 88 LYS A O 1
ATOM 687 N N . GLN A 1 89 ? 20.885 0.160 -23.147 1.00 78.50 89 GLN A N 1
ATOM 688 C CA . GLN A 1 89 ? 20.971 1.591 -22.903 1.00 78.50 89 GLN A CA 1
ATOM 689 C C . GLN A 1 89 ? 19.708 2.297 -23.401 1.00 78.50 89 GLN A C 1
ATOM 691 O O . GLN A 1 89 ? 19.174 3.148 -22.702 1.00 78.50 89 GLN A O 1
ATOM 696 N N . GLN A 1 90 ? 19.196 1.904 -24.571 1.00 78.75 90 GLN A N 1
ATOM 697 C CA . GLN A 1 90 ? 17.943 2.435 -25.113 1.00 78.75 90 GLN A CA 1
ATOM 698 C C . GLN A 1 90 ? 16.731 2.070 -24.246 1.00 78.75 90 GLN A C 1
ATOM 700 O O . GLN A 1 90 ? 15.887 2.928 -24.003 1.00 78.75 90 GLN A O 1
ATOM 705 N N . TYR A 1 91 ? 16.668 0.831 -23.749 1.00 79.44 91 TYR A N 1
ATOM 706 C CA . TYR A 1 91 ? 15.634 0.376 -22.820 1.00 79.44 91 TYR A CA 1
ATOM 707 C C . TYR A 1 91 ? 15.649 1.187 -21.526 1.00 79.44 91 TYR A C 1
ATOM 709 O O . TYR A 1 91 ? 14.629 1.751 -21.145 1.00 79.44 91 TYR A O 1
ATOM 717 N N . ILE A 1 92 ? 16.823 1.323 -20.905 1.00 78.62 92 ILE A N 1
ATOM 718 C CA . ILE A 1 92 ? 17.008 2.120 -19.689 1.00 78.62 92 ILE A CA 1
ATOM 719 C C . ILE A 1 92 ? 16.580 3.578 -19.908 1.00 78.62 92 ILE A C 1
ATOM 721 O O . ILE A 1 92 ? 15.892 4.147 -19.062 1.00 78.62 92 ILE A O 1
ATOM 725 N N . THR A 1 93 ? 16.972 4.194 -21.027 1.00 82.62 93 THR A N 1
ATOM 726 C CA . THR A 1 93 ? 16.609 5.585 -21.328 1.00 82.62 93 THR A CA 1
ATOM 727 C C . THR A 1 93 ? 15.099 5.752 -21.488 1.00 82.62 93 THR A C 1
ATOM 729 O O . THR A 1 93 ? 14.532 6.606 -20.813 1.00 82.62 93 THR A O 1
ATOM 732 N N . LYS A 1 94 ? 14.441 4.914 -22.302 1.00 83.00 94 LYS A N 1
ATOM 733 C CA . LYS A 1 94 ? 12.982 4.974 -22.496 1.00 83.00 94 LYS A CA 1
ATOM 734 C C . LYS A 1 94 ? 12.225 4.751 -21.189 1.00 83.00 94 LYS A C 1
ATOM 736 O O . LYS A 1 94 ? 11.368 5.551 -20.831 1.00 83.00 94 LYS A O 1
ATOM 741 N N . LEU A 1 95 ? 12.614 3.723 -20.435 1.00 81.06 95 LEU A N 1
ATOM 742 C CA . LEU A 1 95 ? 11.968 3.385 -19.173 1.00 81.06 95 LEU A CA 1
ATOM 743 C C . LEU A 1 95 ? 12.091 4.527 -18.149 1.00 81.06 95 LEU A C 1
ATOM 745 O O . LEU A 1 95 ? 11.115 4.864 -17.486 1.00 81.06 95 LEU A O 1
ATOM 749 N N . ASN A 1 96 ? 13.257 5.178 -18.055 1.00 82.44 96 ASN A N 1
ATOM 750 C CA . ASN A 1 96 ? 13.439 6.356 -17.198 1.00 82.44 96 ASN A CA 1
ATOM 751 C C . ASN A 1 96 ? 12.567 7.547 -17.639 1.00 82.44 96 ASN A C 1
ATOM 753 O O . ASN A 1 96 ? 11.988 8.223 -16.788 1.00 82.44 96 ASN A O 1
ATOM 757 N N . GLU A 1 97 ? 12.484 7.816 -18.946 1.00 83.62 97 GLU A N 1
ATOM 758 C CA . GLU A 1 97 ? 11.670 8.909 -19.497 1.00 83.62 97 GLU A CA 1
ATOM 759 C C . GLU A 1 97 ? 10.168 8.691 -19.271 1.00 83.62 97 GLU A C 1
ATOM 761 O O . GLU A 1 97 ? 9.443 9.665 -19.073 1.00 83.62 97 GLU A O 1
ATOM 766 N N . GLN A 1 98 ? 9.705 7.437 -19.265 1.00 84.25 98 GLN A N 1
ATOM 767 C CA . GLN A 1 98 ? 8.289 7.091 -19.116 1.00 84.25 98 GLN A CA 1
ATOM 768 C C . GLN A 1 98 ? 7.849 6.922 -17.652 1.00 84.25 98 GLN A C 1
ATOM 770 O O . GLN A 1 98 ? 6.787 7.418 -17.273 1.00 84.25 98 GLN A O 1
ATOM 775 N N . LEU A 1 99 ? 8.666 6.290 -16.799 1.00 81.12 99 LEU A N 1
ATOM 776 C CA . LEU A 1 99 ? 8.307 6.042 -15.394 1.00 81.12 99 LEU A CA 1
ATOM 777 C C . LEU A 1 99 ? 8.214 7.327 -14.568 1.00 81.12 99 LEU A C 1
ATOM 779 O O . LEU A 1 99 ? 7.315 7.468 -13.740 1.00 81.12 99 LEU A O 1
ATOM 783 N N . LEU A 1 100 ? 9.136 8.271 -14.771 1.00 76.44 100 LEU A N 1
ATOM 784 C CA . LEU A 1 100 ? 9.190 9.491 -13.966 1.00 76.44 100 LEU A CA 1
ATOM 785 C C . LEU A 1 100 ? 7.898 10.335 -14.049 1.00 76.44 100 LEU A C 1
ATOM 787 O O . LEU A 1 100 ? 7.343 10.645 -12.992 1.00 76.44 100 LEU A O 1
ATOM 791 N N . PRO A 1 101 ? 7.373 10.695 -15.240 1.00 78.94 101 PRO A N 1
ATOM 792 C CA . PRO A 1 101 ? 6.126 11.454 -15.333 1.00 78.94 101 PRO A CA 1
ATOM 793 C C . PRO A 1 101 ? 4.905 10.647 -14.877 1.00 78.94 101 PRO A C 1
ATOM 795 O O . PRO A 1 101 ? 3.982 11.227 -14.303 1.00 78.94 101 PRO A O 1
ATOM 798 N N . LEU A 1 102 ? 4.905 9.326 -15.090 1.00 77.44 102 LEU A N 1
ATOM 799 C CA . LEU A 1 102 ? 3.819 8.442 -14.665 1.00 77.44 102 LEU A CA 1
ATOM 800 C C . LEU A 1 102 ? 3.676 8.435 -13.135 1.00 77.44 102 LEU A C 1
ATOM 802 O O . LEU A 1 102 ? 2.571 8.542 -12.611 1.00 77.44 102 LEU A O 1
ATOM 806 N N . LEU A 1 103 ? 4.798 8.401 -12.413 1.00 73.88 103 LEU A N 1
ATOM 807 C CA . LEU A 1 103 ? 4.810 8.401 -10.949 1.00 73.88 103 LEU A CA 1
ATOM 808 C C . LEU A 1 103 ? 4.592 9.791 -10.338 1.00 73.88 103 LEU A C 1
ATOM 810 O O . LEU A 1 103 ? 4.021 9.900 -9.256 1.00 73.88 103 LEU A O 1
ATOM 814 N N . GLN A 1 104 ? 5.028 10.862 -11.009 1.00 69.44 104 GLN A N 1
ATOM 815 C CA . GLN A 1 104 ? 4.882 12.234 -10.503 1.00 69.44 104 GLN A CA 1
ATOM 816 C C . GLN A 1 104 ? 3.460 12.795 -10.637 1.00 69.44 104 GLN A C 1
ATOM 818 O O . GLN A 1 104 ? 3.115 13.733 -9.920 1.00 69.44 104 GLN A O 1
ATOM 823 N N . ASN A 1 105 ? 2.639 12.250 -11.539 1.00 62.72 105 ASN A N 1
ATOM 824 C CA . ASN A 1 105 ? 1.323 12.804 -11.870 1.00 62.72 105 ASN A CA 1
ATOM 825 C C . ASN A 1 105 ? 0.144 11.915 -11.431 1.00 62.72 105 ASN A C 1
ATOM 827 O O . ASN A 1 105 ? -0.996 12.142 -11.844 1.00 62.72 105 ASN A O 1
ATOM 831 N N . HIS A 1 106 ? 0.391 10.887 -10.617 1.00 63.06 106 HIS A N 1
ATOM 832 C CA . HIS A 1 106 ? -0.653 9.968 -10.177 1.00 63.06 106 HIS A CA 1
ATOM 833 C C . HIS A 1 106 ? -1.041 10.156 -8.717 1.00 63.06 106 HIS A C 1
ATOM 835 O O . HIS A 1 106 ? -0.289 9.885 -7.788 1.00 63.06 106 HIS A O 1
ATOM 841 N N . THR A 1 107 ? -2.282 10.604 -8.538 1.00 55.94 107 THR A N 1
ATOM 842 C CA . THR A 1 107 ? -3.047 10.455 -7.303 1.00 55.94 107 THR A CA 1
ATOM 843 C C . THR A 1 10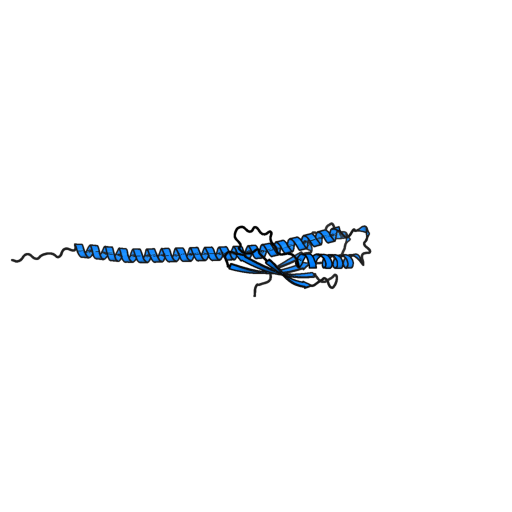7 ? -4.018 9.296 -7.529 1.00 55.94 107 THR A C 1
ATOM 845 O O . THR A 1 107 ? -4.823 9.345 -8.461 1.00 55.94 107 THR A O 1
ATOM 848 N N . TYR A 1 108 ? -3.924 8.239 -6.722 1.00 60.16 108 TYR A N 1
ATOM 849 C CA . TYR A 1 108 ? -4.711 7.011 -6.878 1.00 60.16 108 TYR A CA 1
ATOM 850 C C . TYR A 1 108 ? -6.167 7.265 -6.463 1.00 60.16 108 TYR A C 1
ATOM 852 O O . TYR A 1 108 ? -6.544 7.186 -5.298 1.00 60.16 108 TYR A O 1
ATOM 860 N N . THR A 1 109 ? -6.987 7.669 -7.435 1.00 52.28 109 THR A N 1
ATOM 861 C CA . THR A 1 109 ? -8.382 8.103 -7.225 1.00 52.28 109 THR A CA 1
ATOM 862 C C . THR A 1 109 ? -9.411 6.992 -7.448 1.00 52.28 109 THR A C 1
ATOM 864 O O . THR A 1 109 ? -10.595 7.207 -7.191 1.00 52.28 109 THR A O 1
ATOM 867 N N . HIS A 1 110 ? -8.981 5.808 -7.902 1.00 53.94 110 HIS A N 1
ATOM 868 C CA . HIS A 1 110 ? -9.864 4.708 -8.308 1.00 53.94 110 HIS A CA 1
ATOM 869 C C . HIS A 1 110 ? -10.113 3.640 -7.231 1.00 53.94 110 HIS A C 1
ATOM 871 O O . HIS A 1 110 ? -10.915 2.736 -7.456 1.00 53.94 110 HIS A O 1
ATOM 877 N N . LEU A 1 111 ? -9.503 3.754 -6.048 1.00 57.88 111 LEU A N 1
ATOM 878 C CA . LEU A 1 111 ? -9.784 2.859 -4.924 1.00 57.88 111 LEU A CA 1
ATOM 879 C C . LEU A 1 111 ? -11.163 3.184 -4.332 1.00 57.88 111 LEU A C 1
ATOM 881 O O . LEU A 1 111 ? -11.393 4.285 -3.832 1.00 57.88 111 LEU A O 1
ATOM 885 N N . ASP A 1 112 ? -12.084 2.223 -4.451 1.00 52.66 112 ASP A N 1
ATOM 886 C CA . ASP A 1 112 ? -13.524 2.388 -4.240 1.00 52.66 112 ASP A CA 1
ATOM 887 C C . ASP A 1 112 ? -13.860 3.175 -2.958 1.00 52.66 112 ASP A C 1
ATOM 889 O O . ASP A 1 112 ? -13.584 2.788 -1.820 1.00 52.66 112 ASP A O 1
ATOM 893 N N . THR A 1 113 ? -14.481 4.326 -3.186 1.00 53.34 113 THR A N 1
ATOM 894 C CA . THR A 1 113 ? -14.596 5.496 -2.305 1.00 53.34 113 THR A CA 1
ATOM 895 C C . THR A 1 113 ? -15.684 5.381 -1.244 1.00 53.34 113 THR A C 1
ATOM 897 O O . THR A 1 113 ? -16.143 6.396 -0.724 1.00 53.34 113 THR A O 1
ATOM 900 N N . VAL A 1 114 ? -16.133 4.175 -0.889 1.00 51.28 114 VAL A N 1
ATOM 901 C CA . VAL A 1 114 ? -17.467 4.029 -0.284 1.00 51.28 114 VAL A CA 1
ATOM 902 C C . VAL A 1 114 ? -17.616 4.803 1.042 1.00 51.28 114 VAL A C 1
ATOM 904 O O . VAL A 1 114 ? -18.727 5.214 1.353 1.00 51.28 114 VAL A O 1
ATOM 907 N N . HIS A 1 115 ? -16.539 5.090 1.796 1.00 55.38 115 HIS A N 1
ATOM 908 C CA . HIS A 1 115 ? -16.635 5.863 3.051 1.00 55.38 115 HIS A CA 1
ATOM 909 C C . HIS A 1 115 ? -15.406 6.727 3.429 1.00 55.38 115 HIS A C 1
ATOM 911 O O . HIS A 1 115 ? -15.265 7.092 4.599 1.00 55.38 115 HIS A O 1
ATOM 917 N N . SER A 1 116 ? -14.498 7.057 2.500 1.00 54.88 116 SER A N 1
ATOM 918 C CA . SER A 1 116 ? -13.354 7.930 2.828 1.00 54.88 116 SER A CA 1
ATOM 919 C C . SER A 1 116 ? -13.618 9.393 2.457 1.00 54.88 116 SER A C 1
ATOM 921 O O . SER A 1 116 ? -13.989 9.683 1.324 1.00 54.88 116 SER A O 1
ATOM 923 N N . GLU A 1 117 ? -13.387 10.325 3.392 1.00 57.97 117 GLU A N 1
ATOM 924 C CA . GLU A 1 117 ? -13.442 11.776 3.126 1.00 57.97 117 GLU A CA 1
ATOM 925 C C . GLU A 1 117 ? -12.301 12.240 2.196 1.00 57.97 117 GLU A C 1
ATOM 927 O O . GLU A 1 117 ? -12.415 13.290 1.564 1.00 57.97 117 GLU A O 1
ATOM 932 N N . THR A 1 118 ? -11.215 11.462 2.083 1.00 60.50 118 THR A N 1
ATOM 933 C CA . THR A 1 118 ? -10.053 11.772 1.235 1.00 60.50 118 THR A CA 1
ATOM 934 C C . THR A 1 118 ? -9.565 10.530 0.483 1.00 60.50 118 THR A C 1
ATOM 936 O O . THR A 1 118 ? -9.422 9.474 1.108 1.00 60.50 118 THR A O 1
ATOM 939 N N . PRO A 1 119 ? -9.261 10.617 -0.822 1.00 63.72 119 PRO A N 1
ATOM 940 C CA . PRO A 1 119 ? -8.690 9.486 -1.548 1.00 63.72 119 PRO A CA 1
ATOM 941 C C . PRO A 1 119 ? -7.336 9.078 -0.937 1.00 63.72 119 PRO A C 1
ATOM 943 O O . PRO A 1 119 ? -6.633 9.942 -0.402 1.00 63.72 119 PRO A O 1
ATOM 946 N N . PRO A 1 120 ? -6.967 7.787 -0.984 1.00 69.00 120 PRO A N 1
ATOM 947 C CA . PRO A 1 120 ? -5.616 7.365 -0.638 1.00 69.00 120 PRO A CA 1
ATOM 948 C C . PRO A 1 120 ? -4.613 8.058 -1.567 1.00 69.00 120 PRO A C 1
ATOM 950 O O . PRO A 1 120 ? -4.837 8.199 -2.770 1.00 69.00 120 PRO A O 1
ATOM 953 N N . MET A 1 121 ? -3.510 8.531 -0.998 1.00 72.25 121 MET A N 1
ATOM 954 C CA . MET A 1 121 ? -2.483 9.261 -1.728 1.00 72.25 121 MET A CA 1
ATOM 955 C C . MET A 1 121 ? -1.173 8.502 -1.630 1.00 72.25 121 MET A C 1
ATOM 957 O O . MET A 1 121 ? -0.681 8.261 -0.537 1.00 72.25 121 MET A O 1
ATOM 961 N N . VAL A 1 122 ? -0.574 8.191 -2.772 1.00 77.75 122 VAL A N 1
ATOM 962 C CA . VAL A 1 122 ? 0.813 7.732 -2.828 1.00 77.75 122 VAL A CA 1
ATOM 963 C C . VAL A 1 122 ? 1.676 8.902 -3.256 1.00 77.75 122 VAL A C 1
ATOM 965 O O . VAL A 1 122 ? 1.351 9.631 -4.189 1.00 77.75 122 VAL A O 1
ATOM 968 N N . THR A 1 123 ? 2.789 9.058 -2.567 1.00 76.94 123 THR A N 1
ATOM 969 C CA . THR A 1 123 ? 3.811 10.058 -2.801 1.00 76.94 123 THR A CA 1
ATOM 970 C C . THR A 1 123 ? 5.105 9.344 -3.159 1.00 76.94 123 THR A C 1
ATOM 972 O O . THR A 1 123 ? 5.577 8.460 -2.440 1.00 76.94 123 THR A O 1
ATOM 975 N N . LEU A 1 124 ? 5.702 9.740 -4.279 1.00 79.44 124 LEU A N 1
ATOM 976 C CA . LEU A 1 124 ? 7.055 9.335 -4.635 1.00 79.44 124 LEU A CA 1
ATOM 977 C C . LEU A 1 124 ? 8.049 10.067 -3.725 1.00 79.44 124 LEU A C 1
ATOM 979 O O . LEU A 1 124 ? 8.188 11.286 -3.814 1.00 79.44 124 LEU A O 1
ATOM 983 N N . LEU A 1 125 ? 8.754 9.325 -2.873 1.00 75.88 125 LEU A N 1
ATOM 984 C CA . LEU A 1 125 ? 9.769 9.886 -1.979 1.00 75.88 125 LEU A CA 1
ATOM 985 C C . LEU A 1 125 ? 11.133 9.989 -2.653 1.00 75.88 125 LEU A C 1
ATOM 987 O O . LEU A 1 125 ? 11.838 10.987 -2.499 1.00 75.88 125 LEU A O 1
ATOM 991 N N . SER A 1 126 ? 11.522 8.952 -3.393 1.00 81.50 126 SER A N 1
ATOM 992 C CA . SER A 1 126 ? 12.761 8.961 -4.160 1.00 81.50 126 SER A CA 1
ATOM 993 C C . SER A 1 126 ? 12.692 8.029 -5.361 1.00 81.50 126 SER A C 1
ATOM 995 O O . SER A 1 126 ? 12.010 7.005 -5.357 1.00 81.50 126 SER A O 1
ATOM 997 N N . PHE A 1 127 ? 13.432 8.406 -6.398 1.00 82.00 127 PHE A N 1
ATOM 998 C CA . PHE A 1 127 ? 13.616 7.621 -7.606 1.00 82.00 127 PHE A CA 1
ATOM 999 C C . PHE A 1 127 ? 15.113 7.546 -7.905 1.00 82.00 127 PHE A C 1
ATOM 1001 O O . PHE A 1 127 ? 15.745 8.552 -8.238 1.00 82.00 127 PHE A O 1
ATOM 1008 N N . GLU A 1 128 ? 15.691 6.359 -7.755 1.00 83.81 128 GLU A N 1
ATOM 1009 C CA . GLU A 1 128 ? 17.047 6.064 -8.201 1.00 83.81 128 GLU A CA 1
ATOM 1010 C C . GLU A 1 128 ? 16.973 5.532 -9.630 1.00 83.81 128 GLU A C 1
ATOM 1012 O O . GLU A 1 128 ? 16.678 4.358 -9.857 1.00 83.81 128 GLU A O 1
ATOM 1017 N N . SER A 1 129 ? 17.244 6.410 -10.599 1.00 77.31 129 SER A N 1
ATOM 1018 C CA . SER A 1 129 ? 17.346 6.023 -12.005 1.00 77.31 129 SER A CA 1
ATOM 1019 C C . SER A 1 129 ? 18.414 4.951 -12.193 1.00 77.31 129 SER A C 1
ATOM 1021 O O . SER A 1 129 ? 19.455 4.986 -11.529 1.00 77.31 129 SER A O 1
ATOM 1023 N N . PHE A 1 130 ? 18.226 4.082 -13.181 1.00 77.44 130 PHE A N 1
ATOM 1024 C CA . PHE A 1 130 ? 19.257 3.132 -13.591 1.00 77.44 130 PHE A CA 1
ATOM 1025 C C . PHE A 1 130 ? 20.567 3.864 -13.933 1.00 77.44 130 PHE A C 1
ATOM 1027 O O . PHE A 1 130 ? 20.617 4.661 -14.873 1.00 77.44 130 PHE A O 1
ATOM 1034 N N . ARG A 1 131 ? 21.635 3.601 -13.168 1.00 72.81 131 ARG A N 1
ATOM 1035 C CA . ARG A 1 131 ? 22.982 4.139 -13.443 1.00 72.81 131 ARG A CA 1
ATOM 1036 C C . ARG A 1 131 ? 23.794 3.219 -14.343 1.00 72.81 131 ARG A C 1
ATOM 1038 O O . ARG A 1 131 ? 24.618 3.689 -15.123 1.00 72.81 131 ARG A O 1
ATOM 1045 N N . ASN A 1 132 ? 23.590 1.912 -14.202 1.00 68.06 132 ASN A N 1
ATOM 1046 C CA . ASN A 1 132 ? 24.241 0.872 -14.984 1.00 68.06 132 ASN A CA 1
ATOM 1047 C C . ASN A 1 132 ? 23.308 -0.344 -15.127 1.00 68.06 132 ASN A C 1
ATOM 1049 O O . ASN A 1 132 ? 22.223 -0.387 -14.556 1.00 68.06 132 ASN A O 1
ATOM 1053 N N . HIS A 1 133 ? 23.751 -1.341 -15.886 1.00 64.56 133 HIS A N 1
ATOM 1054 C CA . HIS A 1 133 ? 23.015 -2.574 -16.185 1.00 64.56 133 HIS A CA 1
ATOM 1055 C C . HIS A 1 133 ? 23.142 -3.686 -15.129 1.00 64.56 133 HIS A C 1
ATOM 1057 O O . HIS A 1 133 ? 22.659 -4.789 -15.364 1.00 64.56 133 HIS A O 1
ATOM 1063 N N . TYR A 1 134 ? 23.812 -3.432 -14.005 1.00 66.69 134 TYR A N 1
ATOM 1064 C CA . TYR A 1 134 ? 23.957 -4.369 -12.882 1.00 66.69 134 TYR A CA 1
ATOM 1065 C C . TYR A 1 134 ? 23.232 -3.905 -11.614 1.00 66.69 134 TYR A C 1
ATOM 1067 O O . TYR A 1 134 ? 23.140 -4.670 -10.656 1.00 66.69 134 TYR A O 1
ATOM 1075 N N . GLU A 1 135 ? 22.753 -2.663 -11.587 1.00 72.94 135 GLU A N 1
ATOM 1076 C CA . GLU A 1 135 ? 22.070 -2.070 -10.447 1.00 72.94 135 GLU A CA 1
ATOM 1077 C C . GLU A 1 135 ? 20.560 -2.045 -10.692 1.00 72.94 135 GLU A C 1
ATOM 1079 O O . GLU A 1 135 ? 20.123 -1.544 -11.735 1.00 72.94 135 GLU A O 1
ATOM 1084 N N . PRO A 1 136 ? 19.754 -2.538 -9.735 1.00 78.31 136 PRO A N 1
ATOM 1085 C CA . PRO A 1 136 ? 18.317 -2.361 -9.802 1.00 78.31 136 PRO A CA 1
ATOM 1086 C C . PRO A 1 136 ? 17.971 -0.876 -9.694 1.00 78.31 136 PRO A C 1
ATOM 1088 O O . PRO A 1 136 ? 18.559 -0.148 -8.886 1.00 78.31 136 PRO A O 1
ATOM 1091 N N . CYS A 1 137 ? 16.976 -0.430 -10.458 1.00 82.50 137 CYS A N 1
ATOM 1092 C CA . CYS A 1 137 ? 16.312 0.838 -10.166 1.00 82.50 137 CYS A CA 1
ATOM 1093 C C . CYS A 1 137 ? 15.542 0.684 -8.861 1.00 82.50 137 CYS A C 1
ATOM 1095 O O . CYS A 1 137 ? 14.916 -0.348 -8.621 1.00 82.50 137 CYS A O 1
ATOM 1097 N N . LYS A 1 138 ? 15.598 1.710 -8.013 1.00 86.44 138 LYS A N 1
ATOM 1098 C CA . LYS A 1 138 ? 14.885 1.722 -6.737 1.00 86.44 138 LYS A CA 1
ATOM 1099 C C . LYS A 1 138 ? 13.918 2.883 -6.712 1.00 86.44 138 LYS A C 1
ATOM 1101 O O . LYS A 1 138 ? 14.300 4.032 -6.929 1.00 86.44 138 LYS A O 1
ATOM 1106 N N . ILE A 1 139 ? 12.678 2.571 -6.392 1.00 84.50 139 ILE A N 1
ATOM 1107 C CA . ILE A 1 139 ? 11.592 3.529 -6.279 1.00 84.50 139 ILE A CA 1
ATOM 1108 C C . ILE A 1 139 ? 11.087 3.442 -4.848 1.00 84.50 139 ILE A C 1
ATOM 1110 O O . ILE A 1 139 ? 10.652 2.381 -4.400 1.00 84.50 139 ILE A O 1
ATOM 1114 N N . LEU A 1 140 ? 11.196 4.539 -4.108 1.00 85.69 140 LEU A N 1
ATOM 1115 C CA . LEU A 1 140 ? 10.675 4.636 -2.754 1.00 85.69 140 LEU A CA 1
ATOM 1116 C C . LEU A 1 140 ? 9.334 5.356 -2.793 1.00 85.69 140 LEU A C 1
ATOM 1118 O O . LEU A 1 140 ? 9.257 6.525 -3.178 1.00 85.69 140 LEU A O 1
ATOM 1122 N N . LEU A 1 141 ? 8.296 4.651 -2.367 1.00 85.62 141 LEU A N 1
ATOM 1123 C CA . LEU A 1 141 ? 6.929 5.137 -2.310 1.00 85.62 141 LEU A CA 1
ATOM 1124 C C . LEU A 1 141 ? 6.469 5.210 -0.857 1.00 85.62 141 LEU A C 1
ATOM 1126 O O . LEU A 1 141 ? 6.771 4.331 -0.045 1.00 85.62 141 LEU A O 1
ATOM 1130 N N . GLU A 1 142 ? 5.704 6.245 -0.551 1.00 85.88 142 GLU A N 1
ATOM 1131 C CA . GLU A 1 142 ? 4.946 6.371 0.689 1.00 85.88 142 GLU A CA 1
ATOM 1132 C C . GLU A 1 142 ? 3.479 6.563 0.346 1.00 85.88 142 GLU A C 1
ATOM 1134 O O . GLU A 1 142 ? 3.135 7.425 -0.449 1.00 85.88 142 GLU A O 1
ATOM 1139 N N . SER A 1 143 ? 2.618 5.745 0.925 1.00 83.75 143 SER A N 1
ATOM 1140 C CA . SER A 1 143 ? 1.176 5.832 0.786 1.00 83.75 143 SER A CA 1
ATOM 1141 C C . SER A 1 143 ? 0.561 6.269 2.095 1.00 83.75 143 SER A C 1
ATOM 1143 O O . SER A 1 143 ? 0.797 5.640 3.121 1.00 83.75 143 SER A O 1
ATOM 1145 N N . THR A 1 144 ? -0.255 7.309 2.046 1.00 82.56 144 THR A N 1
ATOM 1146 C CA . THR A 1 144 ? -1.049 7.795 3.166 1.00 82.56 144 THR A CA 1
ATOM 1147 C C . THR A 1 144 ? -2.518 7.594 2.838 1.00 82.56 144 THR A C 1
ATOM 1149 O O . THR A 1 144 ? -3.024 8.077 1.820 1.00 82.56 144 THR A O 1
ATOM 1152 N N . ALA A 1 145 ? -3.233 6.909 3.724 1.00 81.25 145 ALA A N 1
ATOM 1153 C CA . ALA A 1 145 ? -4.673 6.737 3.628 1.00 81.25 145 ALA A CA 1
ATOM 1154 C C . ALA A 1 145 ? -5.367 7.188 4.911 1.00 81.25 145 ALA A C 1
ATOM 1156 O O . ALA A 1 145 ? -4.874 6.994 6.024 1.00 81.25 145 ALA A O 1
ATOM 1157 N N . THR A 1 146 ? -6.559 7.756 4.743 1.00 78.56 146 THR A N 1
ATOM 1158 C CA . THR A 1 146 ? -7.418 8.162 5.857 1.00 78.56 146 THR A CA 1
ATOM 1159 C C . THR A 1 146 ? -8.726 7.389 5.789 1.00 78.56 146 THR A C 1
ATOM 1161 O O . THR A 1 146 ? -9.311 7.263 4.722 1.00 78.56 146 THR A O 1
ATOM 1164 N N . TYR A 1 147 ? -9.220 6.891 6.922 1.00 77.56 147 TYR A N 1
ATOM 1165 C CA . TYR A 1 147 ? -10.544 6.276 7.027 1.00 77.56 147 TYR A CA 1
ATOM 1166 C C . TYR A 1 147 ? -11.196 6.669 8.352 1.00 77.56 147 TYR A C 1
ATOM 1168 O O . TYR A 1 147 ? -10.655 6.381 9.417 1.00 77.56 147 TYR A O 1
ATOM 1176 N N . TYR A 1 148 ? -12.344 7.357 8.316 1.00 75.75 148 TYR A N 1
ATOM 1177 C CA . TYR A 1 148 ? -13.021 7.873 9.522 1.00 75.75 148 TYR A CA 1
ATOM 1178 C C . TYR A 1 148 ? -12.067 8.586 10.507 1.00 75.75 148 TYR A C 1
ATOM 1180 O O . TYR A 1 148 ? -12.085 8.327 11.712 1.00 75.75 148 TYR A O 1
ATOM 1188 N N . ARG A 1 149 ? -11.222 9.495 9.993 1.00 75.19 149 ARG A N 1
ATOM 1189 C CA . ARG A 1 149 ? -10.207 10.264 10.754 1.00 75.19 149 ARG A CA 1
ATOM 1190 C C . ARG A 1 149 ? -9.087 9.431 11.389 1.00 75.19 149 ARG A C 1
ATOM 1192 O O . ARG A 1 149 ? -8.312 9.960 12.183 1.00 75.19 149 ARG A O 1
ATOM 1199 N N . VAL A 1 150 ? -8.998 8.147 11.057 1.00 77.88 150 VAL A N 1
ATOM 1200 C CA . VAL A 1 150 ? -7.819 7.324 11.321 1.00 77.88 150 VAL A CA 1
ATOM 1201 C C . VAL A 1 150 ? -6.881 7.461 10.134 1.00 77.88 150 VAL A C 1
ATOM 1203 O O . VAL A 1 150 ? -7.306 7.247 9.003 1.00 77.88 150 VAL A O 1
ATOM 1206 N N . PHE A 1 151 ? -5.629 7.805 10.409 1.00 81.38 151 PHE A N 1
ATOM 1207 C CA . PHE A 1 151 ? -4.569 7.920 9.415 1.00 81.38 151 PHE A CA 1
ATOM 1208 C C . PHE A 1 151 ? -3.699 6.673 9.464 1.00 81.38 151 PHE A C 1
ATOM 1210 O O . PHE A 1 151 ? -3.412 6.158 10.548 1.00 81.38 151 PHE A O 1
ATOM 1217 N N . HIS A 1 152 ? -3.296 6.193 8.297 1.00 82.25 152 HIS A N 1
ATOM 1218 C CA . HIS A 1 152 ? -2.321 5.130 8.180 1.00 82.25 152 HIS A CA 1
ATOM 1219 C C . HIS A 1 152 ? -1.351 5.453 7.051 1.00 82.25 152 HIS A C 1
ATOM 1221 O O . HIS A 1 152 ? -1.777 5.711 5.926 1.00 82.25 152 HIS A O 1
ATOM 1227 N N . ASP A 1 153 ? -0.063 5.365 7.361 1.00 84.81 153 ASP A N 1
ATOM 1228 C CA . ASP A 1 153 ? 1.016 5.508 6.392 1.00 84.81 153 ASP A CA 1
ATOM 1229 C C . ASP A 1 153 ? 1.616 4.138 6.088 1.00 84.81 153 ASP A C 1
ATOM 1231 O O . ASP A 1 153 ? 1.654 3.260 6.946 1.00 84.81 153 ASP A O 1
ATOM 1235 N N . GLN A 1 154 ? 2.049 3.924 4.857 1.00 84.50 154 GLN A N 1
ATOM 1236 C CA . GLN A 1 154 ? 2.737 2.724 4.404 1.00 84.50 154 GLN A CA 1
ATOM 1237 C C . GLN A 1 154 ? 3.919 3.137 3.550 1.00 84.50 154 GLN A C 1
ATOM 1239 O O . GLN A 1 154 ? 3.804 4.029 2.718 1.00 84.50 154 GLN A O 1
ATOM 1244 N N . LYS A 1 155 ? 5.059 2.473 3.723 1.00 87.44 155 LYS A N 1
ATOM 1245 C CA . LYS A 1 155 ? 6.250 2.719 2.907 1.00 87.44 155 LYS A CA 1
ATOM 1246 C C . LYS A 1 155 ? 6.628 1.447 2.183 1.00 87.44 155 LYS A C 1
ATOM 1248 O O . LYS A 1 155 ? 6.726 0.385 2.794 1.00 87.44 155 LYS A O 1
ATOM 1253 N N . ALA A 1 156 ? 6.887 1.563 0.891 1.00 86.25 156 ALA A N 1
ATOM 1254 C CA . ALA A 1 156 ? 7.381 0.458 0.093 1.00 86.25 156 ALA A CA 1
ATOM 1255 C C . ALA A 1 156 ? 8.548 0.905 -0.773 1.00 86.25 156 ALA A C 1
ATOM 1257 O O . ALA A 1 156 ? 8.575 2.006 -1.323 1.00 86.25 156 ALA A O 1
ATOM 1258 N N . ARG A 1 157 ? 9.522 0.012 -0.902 1.00 88.81 157 ARG A N 1
ATOM 1259 C CA . ARG A 1 157 ? 10.570 0.096 -1.904 1.00 88.81 157 ARG A CA 1
ATOM 1260 C C . ARG A 1 157 ? 10.243 -0.884 -3.014 1.00 88.81 157 ARG A C 1
ATOM 1262 O O . ARG A 1 157 ? 10.110 -2.077 -2.759 1.00 88.81 157 ARG A O 1
ATOM 1269 N N . ILE A 1 158 ? 10.158 -0.380 -4.231 1.00 85.88 158 ILE A N 1
ATOM 1270 C CA . ILE A 1 158 ? 10.051 -1.188 -5.437 1.00 85.88 158 ILE A CA 1
ATOM 1271 C C . ILE A 1 158 ? 11.432 -1.212 -6.086 1.00 85.88 158 ILE A C 1
ATOM 1273 O O . ILE A 1 158 ? 12.017 -0.164 -6.356 1.00 85.88 158 ILE A O 1
ATOM 1277 N N . GLU A 1 159 ? 11.971 -2.407 -6.283 1.00 86.44 159 GLU A N 1
ATOM 1278 C CA . GLU A 1 159 ? 13.238 -2.646 -6.965 1.00 86.44 159 GLU A CA 1
ATOM 1279 C C . GLU A 1 159 ? 12.946 -3.265 -8.333 1.00 86.44 159 GLU A C 1
ATOM 1281 O O . GLU A 1 159 ? 12.187 -4.229 -8.421 1.00 86.44 159 GLU A O 1
ATOM 1286 N N . ILE A 1 160 ? 13.516 -2.694 -9.393 1.00 84.50 160 ILE A N 1
ATOM 1287 C CA . ILE A 1 160 ? 13.330 -3.143 -10.775 1.00 84.50 160 ILE A CA 1
ATOM 1288 C C . ILE A 1 160 ? 14.680 -3.598 -11.324 1.00 84.50 160 ILE A C 1
ATOM 1290 O O . ILE A 1 160 ? 15.613 -2.797 -11.415 1.00 84.50 160 ILE A O 1
ATOM 1294 N N . ASP A 1 161 ? 14.767 -4.855 -11.740 1.00 82.25 161 ASP A N 1
ATOM 1295 C CA . ASP A 1 161 ? 15.950 -5.457 -12.345 1.00 82.25 161 ASP A CA 1
ATOM 1296 C C . ASP A 1 161 ? 15.879 -5.407 -13.879 1.00 82.25 161 ASP A C 1
ATOM 1298 O O . ASP A 1 161 ? 14.885 -5.795 -14.494 1.00 82.25 161 ASP A O 1
ATOM 1302 N N . VAL A 1 162 ? 16.963 -4.960 -14.526 1.00 74.88 162 VAL A N 1
ATOM 1303 C CA . VAL A 1 162 ? 17.056 -4.970 -15.995 1.00 74.88 162 VAL A CA 1
ATOM 1304 C C . VAL A 1 162 ? 17.621 -6.310 -16.470 1.00 74.88 162 VAL A C 1
ATOM 1306 O O . VAL A 1 162 ? 18.724 -6.697 -16.072 1.00 74.88 162 VAL A O 1
ATOM 1309 N N . PRO A 1 163 ? 16.927 -7.023 -17.370 1.00 70.56 163 PRO A N 1
ATOM 1310 C CA . PRO A 1 163 ? 17.393 -8.307 -17.868 1.00 70.56 163 PRO A CA 1
ATOM 1311 C C . PRO A 1 163 ? 18.675 -8.186 -18.699 1.00 70.56 163 PRO A C 1
ATOM 1313 O O . PRO A 1 163 ? 18.906 -7.243 -19.457 1.00 70.56 163 PRO A O 1
ATOM 1316 N N . ASN A 1 164 ? 19.529 -9.206 -18.586 1.00 67.50 164 ASN A N 1
ATOM 1317 C CA . ASN A 1 164 ? 20.852 -9.178 -19.201 1.00 67.50 164 ASN A CA 1
ATOM 1318 C C . ASN A 1 164 ? 20.897 -9.592 -20.680 1.00 67.50 164 ASN A C 1
ATOM 1320 O O . ASN A 1 164 ? 21.899 -9.309 -21.339 1.00 67.50 164 ASN A O 1
ATOM 1324 N N . ASN A 1 165 ? 19.856 -10.239 -21.203 1.00 65.00 165 ASN A N 1
ATOM 1325 C CA . ASN A 1 165 ? 19.809 -10.750 -22.571 1.00 65.00 165 ASN A CA 1
ATOM 1326 C C . ASN A 1 165 ? 18.452 -10.408 -23.212 1.00 65.00 165 ASN A C 1
ATOM 1328 O O . ASN A 1 165 ? 17.423 -10.799 -22.656 1.00 65.00 165 ASN A O 1
ATOM 1332 N N . PRO A 1 166 ? 18.437 -9.736 -24.377 1.00 59.81 166 PRO A N 1
ATOM 1333 C CA . PRO A 1 166 ? 17.197 -9.317 -25.018 1.00 59.81 166 PRO A CA 1
ATOM 1334 C C . PRO A 1 166 ? 16.407 -10.485 -25.620 1.00 59.81 166 PRO A C 1
ATOM 1336 O O . PRO A 1 166 ? 15.190 -10.419 -25.742 1.00 59.81 166 PRO A O 1
ATOM 1339 N N . GLN A 1 167 ? 17.080 -11.584 -25.974 1.00 58.66 167 GLN A N 1
ATOM 1340 C CA . GLN A 1 167 ? 16.465 -12.720 -26.671 1.00 58.66 167 GLN A CA 1
ATOM 1341 C C . GLN A 1 167 ? 15.522 -13.545 -25.785 1.00 58.66 167 GLN A C 1
ATOM 1343 O O . GLN A 1 167 ? 14.748 -14.346 -26.297 1.00 58.66 167 GLN A O 1
ATOM 1348 N N . HIS A 1 168 ? 15.572 -13.348 -24.465 1.00 57.16 168 HIS A N 1
ATOM 1349 C CA . HIS A 1 168 ? 14.655 -13.989 -23.525 1.00 57.16 168 HIS A CA 1
ATOM 1350 C C . HIS A 1 168 ? 13.481 -13.086 -23.122 1.00 57.16 168 HIS A C 1
ATOM 1352 O O . HIS A 1 168 ? 12.599 -13.557 -22.418 1.00 57.16 168 HIS A O 1
ATOM 1358 N N . LEU A 1 169 ? 13.428 -11.825 -23.574 1.00 56.91 169 LEU A N 1
ATOM 1359 C CA . LEU A 1 169 ? 12.447 -10.834 -23.107 1.00 56.91 169 LEU A CA 1
ATOM 1360 C C . LEU A 1 169 ? 10.996 -11.226 -23.370 1.00 56.91 169 LEU A C 1
ATOM 1362 O O . LEU A 1 169 ? 10.164 -11.065 -22.490 1.00 56.91 169 LEU A O 1
ATOM 1366 N N . THR A 1 170 ? 10.702 -11.819 -24.526 1.00 55.22 170 THR A N 1
ATOM 1367 C CA . THR A 1 170 ? 9.356 -12.317 -24.859 1.00 55.22 170 THR A CA 1
ATOM 1368 C C . THR A 1 170 ? 8.913 -13.515 -24.014 1.00 55.22 170 THR A C 1
ATOM 1370 O O . THR A 1 170 ? 7.743 -13.881 -24.053 1.00 55.22 170 THR A O 1
ATOM 1373 N N . ALA A 1 171 ? 9.828 -14.131 -23.259 1.00 55.88 171 ALA A N 1
ATOM 1374 C CA . ALA A 1 171 ? 9.560 -15.242 -22.347 1.00 55.88 171 ALA A CA 1
ATOM 1375 C C . ALA A 1 171 ? 9.786 -14.880 -20.865 1.00 55.88 171 ALA A C 1
ATOM 1377 O O . ALA A 1 171 ? 9.586 -15.732 -19.997 1.00 55.88 171 ALA A O 1
ATOM 1378 N N . ILE A 1 172 ? 10.226 -13.653 -20.560 1.00 61.81 172 ILE A N 1
ATOM 1379 C CA . ILE A 1 172 ? 10.441 -13.186 -19.188 1.00 61.81 172 ILE A CA 1
ATOM 1380 C C . ILE A 1 172 ? 9.112 -12.655 -18.651 1.00 61.81 172 ILE A C 1
ATOM 1382 O O . ILE A 1 172 ? 8.526 -11.746 -19.226 1.00 61.81 172 ILE A O 1
ATOM 1386 N N . ASN A 1 173 ? 8.652 -13.214 -17.529 1.00 66.44 173 ASN A N 1
ATOM 1387 C CA . ASN A 1 173 ? 7.515 -12.667 -16.792 1.00 66.44 173 ASN A CA 1
ATOM 1388 C C . ASN A 1 173 ? 7.904 -11.272 -16.246 1.00 66.44 173 ASN A C 1
ATOM 1390 O O . ASN A 1 173 ? 8.868 -11.210 -15.474 1.00 66.44 173 ASN A O 1
ATOM 1394 N N . PRO A 1 174 ? 7.195 -10.179 -16.587 1.00 65.44 174 PRO A N 1
ATOM 1395 C CA . PRO A 1 174 ? 7.464 -8.841 -16.054 1.00 65.44 174 PRO A CA 1
ATOM 1396 C C . PRO A 1 174 ? 7.503 -8.802 -14.522 1.00 65.44 174 PRO A C 1
ATOM 1398 O O . PRO A 1 174 ? 8.357 -8.136 -13.945 1.00 65.44 174 PRO A O 1
ATOM 1401 N N . GLU A 1 175 ? 6.669 -9.600 -13.851 1.00 67.31 175 GLU A N 1
ATOM 1402 C CA . GLU A 1 175 ? 6.646 -9.701 -12.385 1.00 67.31 175 GLU A CA 1
ATOM 1403 C C . GLU A 1 175 ? 7.961 -10.243 -11.807 1.00 67.31 175 GLU A C 1
ATOM 1405 O O . GLU A 1 175 ? 8.317 -9.946 -10.671 1.00 67.31 175 GLU A O 1
ATOM 1410 N N . SER A 1 176 ? 8.727 -11.018 -12.585 1.00 72.44 176 SER A N 1
ATOM 1411 C CA . SER A 1 176 ? 10.035 -11.526 -12.146 1.00 72.44 176 SER A CA 1
ATOM 1412 C C . SER A 1 176 ? 11.129 -10.455 -12.127 1.00 72.44 176 SER A C 1
ATOM 1414 O O . SER A 1 176 ? 12.180 -10.673 -11.526 1.00 72.44 176 SER A O 1
ATOM 1416 N N . LEU A 1 177 ? 10.879 -9.308 -12.769 1.00 74.88 177 LEU A N 1
ATOM 1417 C CA . LEU A 1 177 ? 11.797 -8.173 -12.834 1.00 74.88 177 LEU A CA 1
ATOM 1418 C C . LEU A 1 177 ? 11.539 -7.149 -11.731 1.00 74.88 177 LEU A C 1
ATOM 1420 O O . LEU A 1 177 ? 12.308 -6.202 -11.607 1.00 74.88 177 LEU A O 1
ATOM 1424 N N . ILE A 1 178 ? 10.464 -7.299 -10.954 1.00 83.31 178 ILE A N 1
ATOM 1425 C CA . ILE A 1 178 ? 10.025 -6.275 -10.011 1.00 83.31 178 ILE A CA 1
ATOM 1426 C C . ILE A 1 178 ? 9.823 -6.901 -8.643 1.00 83.31 178 ILE A C 1
ATOM 1428 O O . ILE A 1 178 ? 9.008 -7.803 -8.452 1.00 83.31 178 ILE A O 1
ATOM 1432 N N . ARG A 1 179 ? 10.525 -6.366 -7.654 1.00 85.81 179 ARG A N 1
ATOM 1433 C CA . ARG A 1 179 ? 10.408 -6.774 -6.262 1.00 85.81 179 ARG A CA 1
ATOM 1434 C C . ARG A 1 179 ? 9.840 -5.632 -5.440 1.00 85.81 179 ARG A C 1
ATOM 1436 O O . ARG A 1 179 ? 10.436 -4.565 -5.370 1.00 85.81 179 ARG A O 1
ATOM 1443 N N . ILE A 1 180 ? 8.729 -5.882 -4.758 1.00 86.69 180 ILE A N 1
ATOM 1444 C CA . ILE A 1 180 ? 8.201 -4.977 -3.739 1.00 86.69 180 ILE A CA 1
ATOM 1445 C C . ILE A 1 180 ? 8.703 -5.388 -2.350 1.00 86.69 180 ILE A C 1
ATOM 1447 O O . ILE A 1 180 ? 8.691 -6.564 -1.985 1.00 86.69 180 ILE A O 1
ATOM 1451 N N . ILE A 1 181 ? 9.177 -4.415 -1.576 1.00 89.00 181 ILE A N 1
ATOM 1452 C CA . ILE A 1 181 ? 9.664 -4.586 -0.207 1.00 89.00 181 ILE A CA 1
ATOM 1453 C C . ILE A 1 181 ? 8.961 -3.550 0.669 1.00 89.00 181 ILE A C 1
ATOM 1455 O O . ILE A 1 181 ? 9.256 -2.358 0.584 1.00 89.00 181 ILE A O 1
ATOM 1459 N N . TYR A 1 182 ? 8.055 -4.001 1.534 1.00 87.62 182 TYR A N 1
ATOM 1460 C CA . TYR A 1 182 ? 7.445 -3.138 2.544 1.00 87.62 182 TYR A CA 1
ATOM 1461 C C . TYR A 1 182 ? 8.477 -2.768 3.609 1.00 87.62 182 TYR A C 1
ATOM 1463 O O . TYR A 1 182 ? 9.216 -3.622 4.111 1.00 87.62 182 TYR A O 1
ATOM 1471 N N . LEU A 1 183 ? 8.544 -1.482 3.931 1.00 86.69 183 LEU A N 1
ATOM 1472 C CA . LEU A 1 183 ? 9.461 -0.935 4.918 1.00 86.69 183 LEU A CA 1
ATOM 1473 C C . LEU A 1 183 ? 8.729 -0.727 6.247 1.00 86.69 183 LEU A C 1
ATOM 1475 O O . LEU A 1 183 ? 7.542 -0.393 6.247 1.00 86.69 183 LEU A O 1
ATOM 1479 N N . PRO A 1 184 ? 9.419 -0.903 7.386 1.00 80.81 184 PRO A N 1
ATOM 1480 C CA . PRO A 1 184 ? 8.838 -0.568 8.672 1.00 80.81 184 PRO A CA 1
ATOM 1481 C C . PRO A 1 184 ? 8.508 0.927 8.725 1.00 80.81 184 PRO A C 1
ATOM 1483 O O . PRO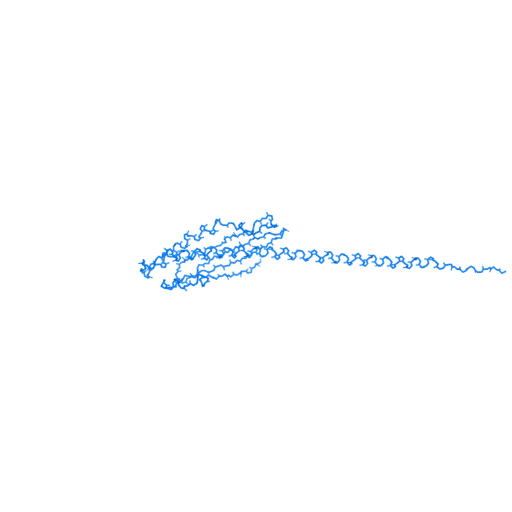 A 1 184 ? 9.261 1.768 8.231 1.00 80.81 184 PRO A O 1
ATOM 1486 N N . ILE A 1 185 ? 7.370 1.236 9.335 1.00 69.75 185 ILE A N 1
ATOM 1487 C CA . ILE A 1 185 ? 6.991 2.600 9.692 1.00 69.75 185 ILE A CA 1
ATOM 1488 C C . ILE A 1 185 ? 7.731 2.893 11.003 1.00 69.75 185 ILE A C 1
ATOM 1490 O O . ILE A 1 185 ? 7.485 2.209 11.999 1.00 69.75 185 ILE A O 1
ATOM 1494 N N . GLU A 1 186 ? 8.709 3.801 10.955 1.00 59.69 186 GLU A N 1
ATOM 1495 C CA . GLU A 1 186 ? 9.505 4.240 12.118 1.00 59.69 186 GLU A CA 1
ATOM 1496 C C . GLU A 1 186 ? 8.707 5.129 13.078 1.00 59.69 186 GLU A C 1
ATOM 1498 O O . GLU A 1 186 ? 7.907 5.962 12.590 1.00 59.69 186 GLU A O 1
#

Radius of gyration: 32.81 Å; chains: 1; bounding box: 77×28×117 Å

pLDDT: mean 77.4, std 12.67, range [45.97, 96.25]

Organism: NCBI:txid1424294

Foldseek 3Di:
DDDDDDDDCPVVVVVVVVVVVVVVVVVVVVVVVVVVVVVVVVVVVVQQVVQVVQQVVVVVVLVVVLLVLLVVLLVVDDPVVDPPPCVLVVSLVSSVVPSVVVQCPDAPQPPDPPAFPDHKGKDFPDWQRDPDLQAWTKTWIKIWGHGPNDIDIWIKIKTFHDDNGSVCSVVDNSVVRIDIDTDDDD

Sequence (186 aa):
MKPKSHPSNQGSVLAVVLIFFAILSTLGAALLDLSTINYKMKLVSQHHKHAFYLAEAAIEEAYALIANEIETTLHAISVDEINNVQWKQQYITKLNEQLLPLLQNHTYTHLDTVHSETPPMVTLLSFESFRNHYEPCKILLESTATYYRVFHDQKARIEIDVPNNPQHLTAINPESLIRIIYLPIE